Protein AF-A0A292QT11-F1 (afdb_monomer)

Foldseek 3Di:
DVVVVVVVVVVVVVLVVLLVVLLVQLQPCPPDPPDQQLAQDLVLWGWGFPVSLCVVLVADLVDGQWWWKKKKWFQFAWAAAQVGHIAGFIKIKMWIPSFRTDTNVVSVLSNRSNRHNYHFHNDRVRRVVVVQVVVQVSCCVRRVTGMHMDTDDPPFAAAEFLPVADELCVVDDPVPADQDAQAQDLVLKDKDAAPAWDKHWHKHQFQWAAALHPRHIWGWMKIKIKTARIDIDSSSVVNNSNNRHHHHDDPQSVQSNNQSSVCVNGDSPIWIKMWIWIADDSSMTIIIIIIGPNDDDPRVVQSPPNRHNYYHDDRD

Mean predicted aligned error: 5.56 Å

Sequence (316 aa):
MWFWKLRLVLERISLMIEKDRTEEIASTHLGKRVEMCDQYNPNLLVAVPRIDNRRHYNIDNNNLPFEGWDIWHAYEFSALTENGLPVTRLLKIKYNCTSEFIIESKSLKLYLNSYNMTRLGENISECLNICKEKIEKDLSDKLKTNVTVKFLDNDIKKIEIFQQFRNILNFVDENSLKINHFKESPELLEAEDNNQKSEHRIMFDSLRSNCRVTHQPDFGDVFIYYKSKKHIKEHSLVKYLCSFRSEYHFHEECCEMIYKRLYDLLDKDDELFVSALYTRRGGIDICPTRWSKNFTPKEVADLIDTSKYARCGIKQ

pLDDT: mean 91.79, std 11.74, range [41.09, 98.81]

Nearest PDB structures (foldseek):
  3rzp-assembly2_C  TM=9.150E-01  e=9.251E-24  Vibrio cholerae
  3rj4-assembly1_B  TM=8.899E-01  e=6.199E-24  Vibrio cholerae O1 biovar El Tor str. N16961
  3bp1-assembly1_D  TM=9.159E-01  e=4.094E-23  Vibrio cholerae O1 biovar El Tor str. N16961
  3bp1-assembly2_A  TM=8.931E-01  e=1.711E-22  Vibrio cholerae O1 biovar El Tor str. N16961
  3rj4-assembly1_A  TM=8.813E-01  e=6.851E-23  Vibrio cholerae O1 biovar El Tor str. N16961

Solvent-accessible surface area (backbone atoms only — not comparable to full-atom values): 17073 Å² total; per-residue (Å²): 116,67,69,59,54,53,50,55,51,52,53,51,52,51,53,50,55,44,50,54,50,52,50,53,58,65,37,74,70,59,97,54,86,72,74,86,48,63,44,70,42,78,81,49,56,41,62,43,63,45,60,68,62,31,53,82,71,76,47,44,88,93,62,55,87,47,46,43,37,41,36,33,42,35,64,72,40,34,28,16,18,63,90,59,55,78,47,73,38,37,35,40,38,36,34,53,61,82,29,58,27,46,71,39,67,67,26,48,45,54,29,47,51,8,26,49,61,26,62,34,39,89,41,72,68,49,22,51,50,56,50,45,56,50,52,27,48,55,51,15,70,58,25,67,39,75,41,50,67,31,75,51,62,91,83,48,50,73,41,81,45,64,84,81,41,41,56,51,69,81,77,44,66,70,90,77,63,81,82,86,53,42,46,77,41,75,87,47,56,45,68,47,86,47,98,57,72,47,81,46,47,34,23,42,81,73,37,34,30,16,32,61,75,80,63,49,79,41,48,27,32,35,40,40,37,39,35,31,35,52,46,68,42,60,69,23,48,53,44,32,51,49,3,28,50,66,30,67,45,54,69,57,54,51,37,51,50,54,43,48,56,52,52,70,72,47,60,90,88,38,44,41,34,33,36,31,47,33,43,67,56,93,51,32,29,50,36,24,35,41,28,21,84,93,53,79,67,73,61,51,59,49,60,71,33,72,79,39,51,52,43,54,78,89,75,98

Structure (mmCIF, N/CA/C/O backbone):
data_AF-A0A292QT11-F1
#
_entry.id   AF-A0A292QT11-F1
#
loop_
_atom_site.group_PDB
_atom_site.id
_atom_site.type_symbol
_atom_site.label_atom_id
_atom_site.label_alt_id
_atom_site.label_comp_id
_atom_site.label_asym_id
_atom_site.label_entity_id
_atom_site.label_seq_id
_atom_site.pdbx_PDB_ins_code
_atom_site.Cartn_x
_atom_site.Cartn_y
_atom_site.Cartn_z
_atom_site.occupancy
_atom_site.B_iso_or_equiv
_atom_site.auth_seq_id
_atom_site.auth_comp_id
_atom_site.auth_asym_id
_atom_site.auth_atom_id
_atom_site.pdbx_PDB_model_num
ATOM 1 N N . MET A 1 1 ? -29.388 -28.509 12.395 1.00 49.41 1 MET A N 1
ATOM 2 C CA . MET A 1 1 ? -28.036 -28.434 13.004 1.00 49.41 1 MET A CA 1
ATOM 3 C C . MET A 1 1 ? -26.938 -29.068 12.136 1.00 49.41 1 MET A C 1
ATOM 5 O O . MET A 1 1 ? -25.882 -28.466 12.007 1.00 49.41 1 MET A O 1
ATOM 9 N N . TRP A 1 2 ? -27.171 -30.220 11.488 1.00 48.50 2 TRP A N 1
ATOM 10 C CA . TRP A 1 2 ? -26.187 -30.883 10.603 1.00 48.50 2 TRP A CA 1
ATOM 11 C C . TRP A 1 2 ? -25.845 -30.112 9.312 1.00 48.50 2 TRP A C 1
ATOM 13 O O . TRP A 1 2 ? -24.671 -29.964 8.989 1.00 48.50 2 TRP A O 1
ATOM 23 N N . PHE A 1 3 ? -26.840 -29.540 8.625 1.00 43.84 3 PHE A N 1
ATOM 24 C CA . PHE A 1 3 ? -26.630 -28.751 7.397 1.00 43.84 3 PHE A CA 1
ATOM 25 C C . PHE A 1 3 ? -25.731 -27.517 7.592 1.00 43.84 3 PHE A C 1
ATOM 27 O O . PHE A 1 3 ? -24.927 -27.197 6.725 1.00 43.84 3 PHE A O 1
ATOM 34 N N . TRP A 1 4 ? -25.817 -26.858 8.752 1.00 41.09 4 TRP A N 1
ATOM 35 C CA . TRP A 1 4 ? -24.972 -25.705 9.088 1.00 41.09 4 TRP A CA 1
ATOM 36 C C . TRP A 1 4 ? -23.511 -26.102 9.321 1.00 41.09 4 TRP A C 1
ATOM 38 O O . TRP A 1 4 ? -22.609 -25.425 8.838 1.00 41.09 4 TRP A O 1
ATOM 48 N N . LYS A 1 5 ? -23.267 -27.232 9.999 1.00 42.19 5 LYS A N 1
ATOM 49 C CA . LYS A 1 5 ? -21.910 -27.776 10.160 1.00 42.19 5 LYS A CA 1
ATOM 50 C C . LYS A 1 5 ? -21.305 -28.202 8.822 1.00 42.19 5 LYS A C 1
ATOM 52 O O . LYS A 1 5 ? -20.141 -27.911 8.584 1.00 42.19 5 LYS A O 1
ATOM 57 N N . LEU A 1 6 ? -22.085 -28.839 7.946 1.00 49.06 6 LEU A N 1
ATOM 58 C CA . LEU A 1 6 ? -21.612 -29.249 6.620 1.00 49.06 6 LEU A CA 1
ATOM 59 C C . LEU A 1 6 ? -21.267 -28.038 5.740 1.00 49.06 6 LEU A C 1
ATOM 61 O O . LEU A 1 6 ? -20.226 -28.035 5.093 1.00 49.06 6 LEU A O 1
ATOM 65 N N . ARG A 1 7 ? -22.090 -26.981 5.777 1.00 52.94 7 ARG A N 1
ATOM 66 C CA . ARG A 1 7 ? -21.828 -25.723 5.066 1.00 52.94 7 ARG A CA 1
ATOM 67 C C . ARG A 1 7 ? -20.541 -25.044 5.541 1.00 52.94 7 ARG A C 1
ATOM 69 O O . ARG A 1 7 ? -19.712 -24.707 4.709 1.00 52.94 7 ARG A O 1
ATOM 76 N N . LEU A 1 8 ? -20.335 -24.929 6.854 1.00 51.69 8 LEU A N 1
ATOM 77 C CA . LEU A 1 8 ? -19.105 -24.359 7.423 1.00 51.69 8 LEU A CA 1
ATOM 78 C C . LEU A 1 8 ? -17.853 -25.176 7.065 1.00 51.69 8 LEU A C 1
ATOM 80 O O . LEU A 1 8 ? -16.779 -24.612 6.871 1.00 51.69 8 LEU A O 1
ATOM 84 N N . VAL A 1 9 ? -17.974 -26.504 6.979 1.00 59.50 9 VAL A N 1
ATOM 85 C CA . VAL A 1 9 ? -16.872 -27.381 6.551 1.00 59.50 9 VAL A CA 1
ATOM 86 C C . VAL A 1 9 ? -16.564 -27.190 5.065 1.00 59.50 9 VAL A C 1
ATOM 88 O O . VAL A 1 9 ? -15.397 -27.057 4.714 1.00 59.50 9 VAL A O 1
ATOM 91 N N . LEU A 1 10 ? -17.581 -27.117 4.201 1.00 58.34 10 LEU A N 1
ATOM 92 C CA . LEU A 1 10 ? -17.393 -26.869 2.767 1.00 58.34 10 LEU A CA 1
ATOM 93 C C . LEU A 1 10 ? -16.823 -25.471 2.492 1.00 58.34 10 LEU A C 1
ATOM 95 O O . LEU A 1 10 ? -15.921 -25.342 1.670 1.00 58.34 10 LEU A O 1
ATOM 99 N N . GLU A 1 11 ? -17.281 -24.447 3.217 1.00 61.19 11 GLU A N 1
ATOM 100 C CA . GLU A 1 11 ? -16.723 -23.090 3.148 1.00 61.19 11 GLU A CA 1
ATOM 101 C C . GLU A 1 11 ? -15.244 -23.082 3.570 1.00 61.19 11 GLU A C 1
ATOM 103 O O . GLU A 1 11 ? -14.409 -22.519 2.866 1.00 61.19 11 GLU A O 1
ATOM 108 N N . ARG A 1 12 ? -14.878 -23.787 4.651 1.00 61.38 12 ARG A N 1
ATOM 109 C CA . ARG A 1 12 ? -13.471 -23.933 5.067 1.00 61.38 12 ARG A CA 1
ATOM 110 C C . ARG A 1 12 ? -12.611 -24.666 4.039 1.00 61.38 12 ARG A C 1
ATOM 112 O O . ARG A 1 12 ? -11.493 -24.234 3.789 1.00 61.38 12 ARG A O 1
ATOM 119 N N . ILE A 1 13 ? -13.112 -25.749 3.446 1.00 60.62 13 ILE A N 1
ATOM 120 C CA . ILE A 1 13 ? -12.387 -26.497 2.407 1.00 60.62 13 ILE A CA 1
ATOM 121 C C . ILE A 1 13 ? -12.181 -25.619 1.166 1.00 60.62 13 ILE A C 1
ATOM 123 O O . ILE A 1 13 ? -11.078 -25.582 0.631 1.00 60.62 13 ILE A O 1
ATOM 127 N N . SER A 1 14 ? -13.204 -24.868 0.749 1.00 60.16 14 SER A N 1
ATOM 128 C CA . SER A 1 14 ? -13.103 -23.928 -0.373 1.00 60.16 14 SER A CA 1
ATOM 129 C C . SER A 1 14 ? -12.032 -22.863 -0.126 1.00 60.16 14 SER A C 1
ATOM 131 O O . SER A 1 14 ? -11.205 -22.620 -0.998 1.00 60.16 14 SER A O 1
ATOM 133 N N . LEU A 1 15 ? -12.003 -22.277 1.077 1.00 63.25 15 LEU A N 1
ATOM 134 C CA . LEU A 1 15 ? -11.000 -21.279 1.463 1.00 63.25 15 LEU A CA 1
ATOM 135 C C . LEU A 1 15 ? -9.574 -21.857 1.483 1.00 63.25 15 LEU A C 1
ATOM 137 O O . LEU A 1 15 ? -8.637 -21.187 1.060 1.00 63.25 15 LEU A O 1
ATOM 141 N N . MET A 1 16 ? -9.401 -23.109 1.927 1.00 61.19 16 MET A N 1
ATOM 142 C CA . MET A 1 16 ? -8.095 -23.784 1.895 1.00 61.19 16 MET A CA 1
ATOM 143 C C . MET A 1 16 ? -7.613 -24.040 0.460 1.00 61.19 16 MET A C 1
ATOM 145 O O . MET A 1 16 ? -6.464 -23.746 0.153 1.00 61.19 16 MET A O 1
ATOM 149 N N . ILE A 1 17 ? -8.490 -24.517 -0.431 1.00 59.06 17 ILE A N 1
ATOM 150 C CA . ILE A 1 17 ? -8.154 -24.752 -1.848 1.00 59.06 17 ILE A CA 1
ATOM 151 C C . ILE A 1 17 ? -7.776 -23.439 -2.550 1.00 59.06 17 ILE A C 1
ATOM 153 O O . ILE A 1 17 ? -6.830 -23.400 -3.336 1.00 59.06 17 ILE A O 1
ATOM 157 N N . GLU A 1 18 ? -8.504 -22.356 -2.275 1.00 66.25 18 GLU A N 1
ATOM 158 C CA . GLU A 1 18 ? -8.197 -21.033 -2.828 1.00 66.25 18 GLU A CA 1
ATOM 159 C C . GLU A 1 18 ? -6.846 -20.520 -2.320 1.00 66.25 18 GLU A C 1
ATOM 161 O O . GLU A 1 18 ? -6.033 -20.075 -3.127 1.00 66.25 18 GLU A O 1
ATOM 166 N N . LYS A 1 19 ? -6.559 -20.671 -1.019 1.00 62.09 19 LYS A N 1
ATOM 167 C CA . LYS A 1 19 ? -5.264 -20.307 -0.432 1.00 62.09 19 LYS A CA 1
ATOM 168 C C . LYS A 1 19 ? -4.094 -21.033 -1.108 1.00 62.09 19 LYS A C 1
ATOM 170 O O . LYS A 1 19 ? -3.116 -20.376 -1.467 1.00 62.09 19 LYS A O 1
ATOM 175 N N . ASP A 1 20 ? -4.214 -22.342 -1.321 1.00 71.81 20 ASP A N 1
ATOM 176 C CA . ASP A 1 20 ? -3.179 -23.139 -1.993 1.00 71.81 20 ASP A CA 1
ATOM 177 C C . ASP A 1 20 ? -2.961 -22.663 -3.442 1.00 71.81 20 ASP A C 1
ATOM 179 O O . ASP A 1 20 ? -1.824 -22.543 -3.901 1.00 71.81 20 ASP A O 1
ATOM 183 N N . ARG A 1 21 ? -4.036 -22.289 -4.152 1.00 77.44 21 ARG A N 1
ATOM 184 C CA . ARG A 1 21 ? -3.952 -21.737 -5.514 1.00 77.44 21 ARG A CA 1
ATOM 185 C C . ARG A 1 21 ? -3.293 -20.355 -5.551 1.00 77.44 21 ARG A C 1
ATOM 187 O O . ARG A 1 21 ? -2.490 -20.087 -6.445 1.00 77.44 21 ARG A O 1
ATOM 194 N N . THR A 1 22 ? -3.616 -19.468 -4.608 1.00 78.12 22 THR A N 1
ATOM 195 C CA . THR A 1 22 ? -2.963 -18.154 -4.478 1.00 78.12 22 THR A CA 1
ATOM 196 C C . THR A 1 22 ? -1.457 -18.325 -4.277 1.00 78.12 22 THR A C 1
ATOM 198 O O . THR A 1 22 ? -0.660 -17.641 -4.922 1.00 78.12 22 THR A O 1
ATOM 201 N N . GLU A 1 23 ? -1.060 -19.253 -3.402 1.00 79.12 23 GLU A N 1
ATOM 202 C CA . GLU A 1 23 ? 0.344 -19.563 -3.126 1.00 79.12 23 GLU A CA 1
ATOM 203 C C . GLU A 1 23 ? 1.049 -20.159 -4.349 1.00 79.12 23 GLU A C 1
ATOM 205 O O . GLU A 1 23 ? 2.168 -19.746 -4.659 1.00 79.12 23 GLU A O 1
ATOM 210 N N . GLU A 1 24 ? 0.390 -21.042 -5.102 1.00 81.25 24 GLU A N 1
ATOM 211 C CA . GLU A 1 24 ? 0.910 -21.593 -6.357 1.00 81.25 24 GLU A CA 1
ATOM 212 C C . GLU A 1 24 ? 1.172 -20.492 -7.400 1.00 81.25 24 GLU A C 1
ATOM 214 O O . GLU A 1 24 ? 2.277 -20.398 -7.945 1.00 81.25 24 GLU A O 1
ATOM 219 N N . ILE A 1 25 ? 0.193 -19.605 -7.628 1.00 80.19 25 ILE A N 1
ATOM 220 C CA . ILE A 1 25 ? 0.319 -18.474 -8.560 1.00 80.19 25 ILE A CA 1
ATOM 221 C C . ILE A 1 25 ? 1.469 -17.563 -8.126 1.00 80.19 25 ILE A C 1
ATOM 223 O O . ILE A 1 25 ? 2.358 -17.248 -8.921 1.00 80.19 25 ILE A O 1
ATOM 227 N N . ALA A 1 26 ? 1.493 -17.159 -6.857 1.00 73.75 26 ALA A N 1
ATOM 228 C CA . ALA A 1 26 ? 2.502 -16.243 -6.340 1.00 73.75 26 ALA A CA 1
ATOM 229 C C . ALA A 1 26 ? 3.918 -16.853 -6.333 1.00 73.75 26 ALA A C 1
ATOM 231 O O . ALA A 1 26 ? 4.917 -16.142 -6.443 1.00 73.75 26 ALA A O 1
ATOM 232 N N . SER A 1 27 ? 4.019 -18.181 -6.286 1.00 80.00 27 SER A N 1
ATOM 233 C CA . SER A 1 27 ? 5.286 -18.916 -6.320 1.00 80.00 27 SER A CA 1
ATOM 234 C C . SER A 1 27 ? 5.849 -19.130 -7.729 1.00 80.00 27 SER A C 1
ATOM 236 O O . SER A 1 27 ? 6.900 -19.759 -7.866 1.00 80.00 27 SER A O 1
ATOM 238 N N . THR A 1 28 ? 5.221 -18.579 -8.780 1.00 83.25 28 THR A N 1
ATOM 239 C CA . THR A 1 28 ? 5.604 -18.774 -10.197 1.00 83.25 28 THR A CA 1
ATOM 240 C C . THR A 1 28 ? 7.114 -18.668 -10.449 1.00 83.25 28 THR A C 1
ATOM 242 O O . THR A 1 28 ? 7.673 -19.484 -11.191 1.00 83.25 28 THR A O 1
ATOM 245 N N . HIS A 1 29 ? 7.783 -17.703 -9.806 1.00 79.00 29 HIS A N 1
ATOM 246 C CA . HIS A 1 29 ? 9.211 -17.403 -9.985 1.00 79.00 29 HIS A CA 1
ATOM 247 C C . HIS A 1 29 ? 10.099 -17.812 -8.795 1.00 79.00 29 HIS A C 1
ATOM 249 O O . HIS A 1 29 ? 11.281 -17.456 -8.750 1.00 79.00 29 HIS A O 1
ATOM 255 N N . LEU A 1 30 ? 9.577 -18.502 -7.779 1.00 72.56 30 LEU A N 1
ATOM 256 C CA . LEU A 1 30 ? 10.372 -18.971 -6.636 1.00 72.56 30 LEU A CA 1
ATOM 257 C C . LEU A 1 30 ? 11.280 -20.141 -7.013 1.00 72.56 30 LEU A C 1
ATOM 259 O O . LEU A 1 30 ? 10.895 -21.006 -7.790 1.00 72.56 30 LEU A O 1
ATOM 263 N N . GLY A 1 31 ? 12.495 -20.169 -6.455 1.00 60.97 31 GLY A N 1
ATOM 264 C CA . GLY A 1 31 ? 13.455 -21.271 -6.633 1.00 60.97 31 GLY A CA 1
ATOM 265 C C . GLY A 1 31 ? 13.989 -21.472 -8.059 1.00 60.97 31 GLY A C 1
ATOM 266 O O . GLY A 1 31 ? 14.976 -22.176 -8.246 1.00 60.97 31 GLY A O 1
ATOM 267 N N . LYS A 1 32 ? 13.389 -20.830 -9.065 1.00 61.47 32 LYS A N 1
ATOM 268 C CA . LYS A 1 32 ? 13.824 -20.873 -10.459 1.00 61.47 32 LYS A CA 1
ATOM 269 C C . LYS A 1 32 ? 14.949 -19.865 -10.679 1.00 61.47 32 LYS A C 1
ATOM 271 O O . LYS A 1 32 ? 14.817 -18.690 -10.326 1.00 61.47 32 LYS A O 1
ATOM 276 N N . ARG A 1 33 ? 16.040 -20.306 -11.315 1.00 53.00 33 ARG A N 1
ATOM 277 C CA . ARG A 1 33 ? 16.940 -19.393 -12.029 1.00 53.00 33 ARG A CA 1
ATOM 278 C C . ARG A 1 33 ? 16.142 -18.833 -13.201 1.00 53.00 33 ARG A C 1
ATOM 280 O O . ARG A 1 33 ? 16.027 -19.477 -14.234 1.00 53.00 33 ARG A O 1
ATOM 287 N N . VAL A 1 34 ? 15.531 -17.672 -13.004 1.00 59.81 34 VAL A N 1
ATOM 288 C CA . VAL A 1 34 ? 15.041 -16.875 -14.127 1.00 59.81 34 VAL A CA 1
ATOM 289 C C . VAL A 1 34 ? 16.298 -16.314 -14.779 1.00 59.81 34 VAL A C 1
ATOM 291 O O . VAL A 1 34 ? 17.019 -15.547 -14.138 1.00 59.81 34 VAL A O 1
ATOM 294 N N . GLU A 1 35 ? 16.630 -16.786 -15.982 1.00 57.47 35 GLU A N 1
ATOM 295 C CA . GLU A 1 35 ? 17.726 -16.206 -16.761 1.00 57.47 35 GLU A CA 1
ATOM 296 C C . GLU A 1 35 ? 17.491 -14.700 -16.892 1.00 57.47 35 GLU A C 1
ATOM 298 O O . GLU A 1 35 ? 16.348 -14.255 -17.041 1.00 57.47 35 GLU A O 1
ATOM 303 N N . MET A 1 36 ? 18.558 -13.907 -16.756 1.00 58.28 36 MET A N 1
ATOM 304 C CA . MET A 1 36 ? 18.444 -12.461 -16.913 1.00 58.28 36 MET A CA 1
ATOM 305 C C . MET A 1 36 ? 17.900 -12.180 -18.311 1.00 58.28 36 MET A C 1
ATOM 307 O O . MET A 1 36 ? 18.495 -12.562 -19.314 1.00 58.28 36 MET A O 1
ATOM 311 N N . CYS A 1 37 ? 16.710 -11.584 -18.359 1.00 64.88 37 CYS A N 1
ATOM 312 C CA . CYS A 1 37 ? 16.087 -11.206 -19.609 1.00 64.88 37 CYS A CA 1
ATOM 313 C C . CYS A 1 37 ? 16.690 -9.866 -20.020 1.00 64.88 37 CYS A C 1
ATOM 315 O O . CYS A 1 37 ? 16.384 -8.840 -19.417 1.00 64.88 37 CYS A O 1
ATOM 317 N N . ASP A 1 38 ? 17.546 -9.885 -21.038 1.00 76.19 38 ASP A N 1
ATOM 318 C CA . ASP A 1 38 ? 18.180 -8.675 -21.577 1.00 76.19 38 ASP A CA 1
ATOM 319 C C . ASP A 1 38 ? 17.230 -7.864 -22.481 1.00 76.19 38 ASP A C 1
ATOM 321 O O . ASP A 1 38 ? 17.650 -6.949 -23.190 1.00 76.19 38 ASP A O 1
ATOM 325 N N . GLN A 1 39 ? 15.942 -8.213 -22.486 1.00 88.12 39 GLN A N 1
ATOM 326 C CA . GLN A 1 39 ? 14.905 -7.588 -23.296 1.00 88.12 39 GLN A CA 1
ATOM 327 C C . GLN A 1 39 ? 13.622 -7.415 -22.491 1.00 88.12 39 GLN A C 1
ATOM 329 O O . GLN A 1 39 ? 13.261 -8.260 -21.675 1.00 88.12 39 GLN A O 1
ATOM 334 N N . TYR A 1 40 ? 12.898 -6.340 -22.779 1.00 96.00 40 TYR A N 1
ATOM 335 C CA . TYR A 1 40 ? 11.608 -6.029 -22.184 1.00 96.00 40 TYR A CA 1
ATOM 336 C C . TYR A 1 40 ? 10.631 -7.207 -22.309 1.00 96.00 40 TYR A C 1
ATOM 338 O O . TYR A 1 40 ? 10.380 -7.711 -23.406 1.00 96.00 40 TYR A O 1
ATOM 346 N N . ASN A 1 41 ? 10.056 -7.626 -21.177 1.00 95.81 41 ASN A N 1
ATOM 347 C CA . ASN A 1 41 ? 9.187 -8.797 -21.117 1.00 95.81 41 ASN A CA 1
ATOM 348 C C . ASN A 1 41 ? 7.996 -8.611 -20.149 1.00 95.81 41 ASN A C 1
ATOM 350 O O . ASN A 1 41 ? 8.125 -8.874 -18.948 1.00 95.81 41 ASN A O 1
ATOM 354 N N . PRO A 1 42 ? 6.800 -8.245 -20.652 1.00 96.38 42 PRO A N 1
ATOM 355 C CA . PRO A 1 42 ? 5.604 -8.052 -19.826 1.00 96.38 42 PRO A CA 1
ATOM 356 C C . PRO A 1 42 ? 5.001 -9.357 -19.287 1.00 96.38 42 PRO A C 1
ATOM 358 O O . PRO A 1 42 ? 4.209 -9.335 -18.342 1.00 96.38 42 PRO A O 1
ATOM 361 N N . ASN A 1 43 ? 5.388 -10.514 -19.834 1.00 95.06 43 ASN A N 1
ATOM 362 C CA . ASN A 1 43 ? 4.870 -11.811 -19.389 1.00 95.06 43 ASN A CA 1
ATOM 363 C C . ASN A 1 43 ? 5.404 -12.223 -18.012 1.00 95.06 43 ASN A C 1
ATOM 365 O O . ASN A 1 43 ? 4.858 -13.139 -17.401 1.00 95.06 43 ASN A O 1
ATOM 369 N N . LEU A 1 44 ? 6.434 -11.537 -17.505 1.00 94.94 44 LEU A N 1
ATOM 370 C CA . LEU A 1 44 ? 6.977 -11.769 -16.168 1.00 94.94 44 LEU A CA 1
ATOM 371 C C . LEU A 1 44 ? 5.998 -11.377 -15.055 1.00 94.94 44 LEU A C 1
ATOM 373 O O . LEU A 1 44 ? 6.090 -11.949 -13.971 1.00 94.94 44 LEU A O 1
ATOM 377 N N . LEU A 1 45 ? 5.064 -10.453 -15.318 1.00 96.94 45 LEU A N 1
ATOM 378 C CA . LEU A 1 45 ? 4.089 -9.969 -14.341 1.00 96.94 45 LEU A CA 1
ATOM 379 C C . LEU A 1 45 ? 3.101 -11.063 -13.923 1.00 96.94 45 LEU A C 1
ATOM 3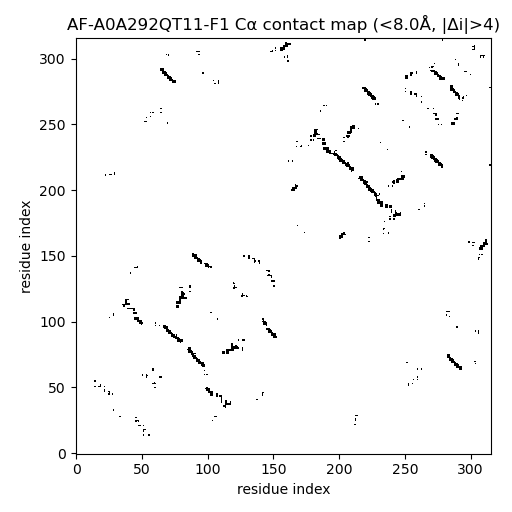81 O O . LEU A 1 45 ? 2.340 -11.592 -14.748 1.00 96.94 45 LEU A O 1
ATOM 385 N N . VAL A 1 46 ? 3.060 -11.314 -12.617 1.00 97.00 46 VAL A N 1
ATOM 386 C CA . VAL A 1 46 ? 2.141 -12.243 -11.960 1.00 97.00 46 VAL A CA 1
ATOM 387 C C . VAL A 1 46 ? 1.085 -11.435 -11.213 1.00 97.00 46 VAL A C 1
ATOM 389 O O . VAL A 1 46 ? 1.399 -10.668 -10.303 1.00 97.00 46 VAL A O 1
ATOM 392 N N . ALA A 1 47 ? -0.170 -11.614 -11.619 1.00 97.06 47 ALA A N 1
ATOM 393 C CA . ALA A 1 47 ? -1.330 -11.006 -10.984 1.00 97.06 47 ALA A CA 1
ATOM 394 C C . ALA A 1 47 ? -1.961 -12.003 -10.003 1.00 97.06 47 ALA A C 1
ATOM 396 O O . ALA A 1 47 ? -2.192 -13.159 -10.360 1.00 97.06 47 ALA A O 1
ATOM 397 N N . VAL A 1 48 ? -2.243 -11.553 -8.784 1.00 96.25 48 VAL A N 1
ATOM 398 C CA . VAL A 1 48 ? -2.837 -12.353 -7.709 1.00 96.25 48 VAL A CA 1
ATOM 399 C C . VAL A 1 48 ? -4.230 -11.801 -7.387 1.00 96.25 48 VAL A C 1
ATOM 401 O O . VAL A 1 48 ? -4.346 -10.595 -7.157 1.00 96.25 48 VAL A O 1
ATOM 404 N N . PRO A 1 49 ? -5.302 -12.616 -7.393 1.00 96.38 49 PRO A N 1
ATOM 405 C CA . PRO A 1 49 ? -6.654 -12.124 -7.141 1.00 96.38 49 PRO A CA 1
ATOM 406 C C . PRO A 1 49 ? -6.802 -11.580 -5.718 1.00 96.38 49 PRO A C 1
ATOM 408 O O . PRO A 1 49 ? -6.470 -12.255 -4.747 1.00 96.38 49 PRO A O 1
ATOM 411 N N . ARG A 1 50 ? -7.381 -10.384 -5.559 1.00 96.44 50 ARG A N 1
ATOM 412 C CA . ARG A 1 50 ? -7.660 -9.837 -4.214 1.00 96.44 50 ARG A CA 1
ATOM 413 C C . ARG A 1 50 ? -8.740 -10.606 -3.467 1.00 96.44 50 ARG A C 1
ATOM 415 O O . ARG A 1 50 ? -8.770 -10.612 -2.236 1.00 96.44 50 ARG A O 1
ATOM 422 N N . ILE A 1 51 ? -9.672 -11.181 -4.228 1.00 94.81 51 ILE A N 1
ATOM 423 C CA . ILE A 1 51 ? -10.858 -11.841 -3.684 1.00 94.81 51 ILE A CA 1
ATOM 424 C C . ILE A 1 51 ? -10.486 -13.007 -2.767 1.00 94.81 51 ILE A C 1
ATOM 426 O O . ILE A 1 51 ? -11.149 -13.192 -1.746 1.00 94.81 51 ILE A O 1
ATOM 430 N N . ASP A 1 52 ? -9.404 -13.718 -3.092 1.00 91.25 52 ASP A N 1
ATOM 431 C CA . ASP A 1 52 ? -8.938 -14.890 -2.355 1.00 91.25 52 ASP A CA 1
ATOM 432 C C . ASP A 1 52 ? -8.709 -14.526 -0.884 1.00 91.25 52 ASP A C 1
ATOM 434 O O . ASP A 1 52 ? -9.262 -15.159 0.011 1.00 91.25 52 ASP A O 1
ATOM 438 N N . ASN A 1 53 ? -8.005 -13.425 -0.602 1.00 91.75 53 ASN A N 1
ATOM 439 C CA . ASN A 1 53 ? -7.826 -12.952 0.770 1.00 91.75 53 ASN A CA 1
ATOM 440 C C . ASN A 1 53 ? -9.087 -12.287 1.336 1.00 91.75 53 ASN A C 1
ATOM 442 O O . ASN A 1 53 ? -9.487 -12.570 2.462 1.00 91.75 53 ASN A O 1
ATOM 446 N N . ARG A 1 54 ? -9.749 -11.423 0.562 1.00 96.56 54 ARG A N 1
ATOM 447 C CA . ARG A 1 54 ? -10.905 -10.633 1.024 1.00 96.56 54 ARG A CA 1
ATOM 448 C C . ARG A 1 54 ? -12.063 -11.478 1.554 1.00 96.56 54 ARG A C 1
ATOM 450 O O . ARG A 1 54 ? -12.678 -11.103 2.555 1.00 96.56 54 ARG A O 1
ATOM 457 N N . ARG A 1 55 ? -12.321 -12.644 0.957 1.00 93.88 55 ARG A N 1
ATOM 458 C CA . ARG A 1 55 ? -13.359 -13.581 1.422 1.00 93.88 55 ARG A CA 1
ATOM 459 C C . ARG A 1 55 ? -13.145 -14.053 2.857 1.00 93.88 55 ARG A C 1
ATOM 461 O O . ARG A 1 55 ? -14.117 -14.145 3.600 1.00 93.88 55 ARG A O 1
ATOM 468 N N . HIS A 1 56 ? -11.897 -14.270 3.274 1.00 90.69 56 HIS A N 1
ATOM 469 C CA . HIS A 1 56 ? -11.568 -14.702 4.639 1.00 90.69 56 HIS A CA 1
ATOM 470 C C . HIS A 1 56 ? -12.007 -13.685 5.704 1.00 90.69 56 HIS A C 1
ATOM 472 O O . HIS A 1 56 ? -12.281 -14.057 6.844 1.00 90.69 56 HIS A O 1
ATOM 478 N N . TYR A 1 57 ? -12.122 -12.411 5.320 1.00 91.75 57 TYR A N 1
ATOM 479 C CA . TYR A 1 57 ? -12.505 -11.308 6.201 1.00 91.75 57 TYR A CA 1
ATOM 480 C C . TYR A 1 57 ? -13.914 -10.782 5.908 1.00 91.75 57 TYR A C 1
ATOM 482 O O . TYR A 1 57 ? -14.281 -9.712 6.390 1.00 91.75 57 TYR A O 1
ATOM 490 N N . ASN A 1 58 ? -14.722 -11.525 5.139 1.00 94.38 58 ASN A N 1
ATOM 491 C CA . ASN A 1 58 ? -16.062 -11.117 4.705 1.00 94.38 58 ASN A CA 1
ATOM 492 C C . ASN A 1 58 ? -16.067 -9.745 4.003 1.00 94.38 58 ASN A C 1
ATOM 494 O O . ASN A 1 58 ? -16.946 -8.914 4.241 1.00 94.38 58 ASN A O 1
ATOM 498 N N . ILE A 1 59 ? -15.055 -9.484 3.173 1.00 95.88 59 ILE A N 1
ATOM 499 C CA . ILE A 1 59 ? -14.978 -8.292 2.327 1.00 95.88 59 ILE A CA 1
ATOM 500 C C . ILE A 1 59 ? -15.522 -8.659 0.942 1.00 95.88 59 ILE A C 1
ATOM 502 O O . ILE A 1 59 ? -14.994 -9.546 0.273 1.00 95.88 59 ILE A O 1
ATOM 506 N N . ASP A 1 60 ? -16.573 -7.963 0.510 1.00 92.62 60 ASP A N 1
ATOM 507 C CA . ASP A 1 60 ? -17.147 -8.105 -0.830 1.00 92.62 60 ASP A CA 1
ATOM 508 C C . ASP A 1 60 ? -16.462 -7.142 -1.810 1.00 92.62 60 ASP A C 1
ATOM 510 O O . ASP A 1 60 ? -16.487 -5.926 -1.614 1.00 92.62 60 ASP A O 1
ATOM 514 N N . ASN A 1 61 ? -15.888 -7.673 -2.894 1.00 90.31 61 ASN A N 1
ATOM 515 C CA . ASN A 1 61 ? -15.256 -6.874 -3.948 1.00 90.31 61 ASN A CA 1
ATOM 516 C C . ASN A 1 61 ? -16.217 -5.889 -4.622 1.00 90.31 61 ASN A C 1
ATOM 518 O O . ASN A 1 61 ? -15.779 -4.827 -5.058 1.00 90.31 61 ASN A O 1
ATOM 522 N N . ASN A 1 62 ? -17.508 -6.217 -4.697 1.00 91.38 62 ASN A N 1
ATOM 523 C CA . ASN A 1 62 ? -18.509 -5.352 -5.321 1.00 91.38 62 ASN A CA 1
ATOM 524 C C . ASN A 1 62 ? -19.022 -4.268 -4.366 1.00 91.38 62 ASN A C 1
ATOM 526 O O . ASN A 1 62 ? -19.644 -3.299 -4.799 1.00 91.38 62 ASN A O 1
ATOM 530 N N . ASN A 1 63 ? -18.764 -4.417 -3.066 1.00 93.62 63 ASN A N 1
ATOM 531 C CA . ASN A 1 63 ? -19.197 -3.482 -2.042 1.00 93.62 63 ASN A CA 1
ATOM 532 C C . ASN A 1 63 ? -18.152 -3.371 -0.926 1.00 93.62 63 ASN A C 1
ATOM 534 O O . ASN A 1 63 ? -18.382 -3.760 0.221 1.00 93.62 63 ASN A O 1
ATOM 538 N N . LEU A 1 64 ? -16.987 -2.824 -1.279 1.00 96.62 64 LEU A N 1
ATOM 539 C CA . LEU A 1 64 ? -15.895 -2.644 -0.327 1.00 96.62 64 LEU A CA 1
ATOM 540 C C . LEU A 1 64 ? -16.326 -1.743 0.849 1.00 96.62 64 LEU A C 1
ATOM 542 O O . LEU A 1 64 ? -16.975 -0.711 0.622 1.00 96.62 64 LEU A O 1
ATOM 546 N N . PRO A 1 65 ? -15.927 -2.068 2.095 1.00 96.25 65 PRO A N 1
ATOM 547 C CA . PRO A 1 65 ? -16.174 -1.221 3.265 1.00 96.25 65 PRO A CA 1
ATOM 548 C C . PRO A 1 65 ? -15.231 -0.004 3.325 1.00 96.25 65 PRO A C 1
ATOM 550 O O . PRO A 1 65 ? -15.286 0.775 4.275 1.00 96.25 65 PRO A O 1
ATOM 553 N N . PHE A 1 66 ? -14.361 0.153 2.325 1.00 97.44 66 PHE A N 1
ATOM 554 C CA . PHE A 1 66 ? -13.351 1.197 2.221 1.00 97.44 66 PHE A CA 1
ATOM 555 C C . PHE A 1 66 ? -13.184 1.686 0.780 1.00 97.44 66 PHE A C 1
ATOM 557 O O . PHE A 1 66 ? -13.514 0.984 -0.178 1.00 97.44 66 PHE A O 1
ATOM 564 N N . GLU A 1 67 ? -12.610 2.874 0.647 1.00 97.44 67 GLU A N 1
ATOM 565 C CA . GLU A 1 67 ? -11.858 3.324 -0.523 1.00 97.44 67 GLU A CA 1
ATOM 566 C C . GLU A 1 67 ? -10.357 3.198 -0.235 1.00 97.44 67 GLU A C 1
ATOM 568 O O . GLU A 1 67 ? -9.950 3.011 0.914 1.00 97.44 67 GLU A O 1
ATOM 573 N N . GLY A 1 68 ? -9.507 3.264 -1.258 1.00 97.88 68 GLY A N 1
ATOM 574 C CA . GLY A 1 68 ? -8.086 3.025 -1.043 1.00 97.88 68 GLY A CA 1
ATOM 575 C C . GLY A 1 68 ? -7.216 3.066 -2.286 1.00 97.88 68 GLY A C 1
ATOM 576 O O . GLY A 1 68 ? -7.687 3.008 -3.423 1.00 97.88 68 GLY A O 1
ATOM 577 N N . TRP A 1 69 ? -5.912 3.105 -2.036 1.00 98.31 69 TRP A N 1
ATOM 578 C CA . TRP A 1 69 ? -4.865 2.998 -3.048 1.00 98.31 69 TRP A CA 1
ATOM 579 C C . TRP A 1 69 ? -3.762 2.074 -2.557 1.00 98.31 69 TRP A C 1
ATOM 581 O O . TRP A 1 69 ? -3.480 2.008 -1.359 1.00 98.31 69 TRP A O 1
ATOM 591 N N . ASP A 1 70 ? -3.105 1.413 -3.500 1.00 98.44 70 ASP A N 1
ATOM 592 C CA . ASP A 1 70 ? -1.812 0.784 -3.275 1.00 98.44 70 ASP A CA 1
ATOM 593 C C . ASP A 1 70 ? -0.755 1.616 -3.994 1.00 98.44 70 ASP A C 1
ATOM 595 O O . ASP A 1 70 ? -0.833 1.844 -5.205 1.00 98.44 70 ASP A O 1
ATOM 599 N N . ILE A 1 71 ? 0.202 2.126 -3.221 1.00 98.00 71 ILE A N 1
ATOM 600 C CA . ILE A 1 71 ? 1.290 2.971 -3.707 1.00 98.00 71 ILE A CA 1
ATOM 601 C C . ILE A 1 71 ? 2.580 2.177 -3.592 1.00 98.00 71 ILE A C 1
ATOM 603 O O . ILE A 1 71 ? 2.851 1.591 -2.552 1.00 98.00 71 ILE A O 1
ATOM 607 N N . TRP A 1 72 ? 3.372 2.157 -4.652 1.00 97.94 72 TRP A N 1
ATOM 608 C CA . TRP A 1 72 ? 4.632 1.430 -4.696 1.00 97.94 72 TRP A CA 1
ATOM 609 C C . TRP A 1 72 ? 5.762 2.368 -5.100 1.00 97.94 72 TRP A C 1
ATOM 611 O O . TRP A 1 72 ? 5.574 3.233 -5.964 1.00 97.94 72 TRP A O 1
ATOM 621 N N . HIS A 1 73 ? 6.945 2.156 -4.531 1.00 97.31 73 HIS A N 1
ATOM 622 C CA . HIS A 1 73 ? 8.173 2.806 -4.980 1.00 97.31 73 HIS A CA 1
ATOM 623 C C . HIS A 1 73 ? 9.184 1.744 -5.396 1.00 97.31 73 HIS A C 1
ATOM 625 O O . HIS A 1 73 ? 9.610 0.934 -4.577 1.00 97.31 73 HIS A O 1
ATOM 631 N N . ALA A 1 74 ? 9.587 1.760 -6.665 1.00 97.44 74 ALA A N 1
ATOM 632 C CA . ALA A 1 74 ? 10.689 0.960 -7.177 1.00 97.44 74 ALA A CA 1
ATOM 633 C C . ALA A 1 74 ? 11.928 1.848 -7.322 1.00 97.44 74 ALA A C 1
ATOM 635 O O . ALA A 1 74 ? 11.972 2.770 -8.136 1.00 97.44 74 ALA A O 1
ATOM 636 N N . TYR A 1 75 ? 12.935 1.580 -6.499 1.00 95.88 75 TYR A N 1
ATOM 637 C CA . TYR A 1 75 ? 14.131 2.408 -6.347 1.00 95.88 75 TYR A CA 1
ATOM 638 C C . TYR A 1 75 ? 15.233 2.094 -7.366 1.00 95.88 75 TYR A C 1
ATOM 640 O O . TYR A 1 75 ? 16.201 2.841 -7.463 1.00 95.88 75 TYR A O 1
ATOM 648 N N . GLU A 1 76 ? 15.093 0.992 -8.103 1.00 95.56 76 GLU A N 1
ATOM 649 C CA . GLU A 1 76 ? 16.142 0.400 -8.942 1.00 95.56 76 GLU A CA 1
ATOM 650 C C . GLU A 1 76 ? 15.727 0.318 -10.425 1.00 95.56 76 GLU A C 1
ATOM 652 O O . GLU A 1 76 ? 16.181 -0.571 -11.138 1.00 95.56 76 GLU A O 1
ATOM 657 N N . PHE A 1 77 ? 14.844 1.201 -10.916 1.00 97.31 77 PHE A N 1
ATOM 658 C CA . PHE A 1 77 ? 14.487 1.178 -12.339 1.00 97.31 77 PHE A CA 1
ATOM 659 C C . PHE A 1 77 ? 15.665 1.642 -13.205 1.00 97.31 77 PHE A C 1
ATOM 661 O O . PHE A 1 77 ? 16.237 2.708 -12.953 1.00 97.31 77 PHE A O 1
ATOM 668 N N . SER A 1 78 ? 15.972 0.871 -14.253 1.00 96.81 78 SER A N 1
ATOM 669 C CA . SER A 1 78 ? 17.009 1.175 -15.237 1.00 96.81 78 SER A CA 1
ATOM 670 C C . SER A 1 78 ? 16.577 0.769 -16.648 1.00 96.81 78 SER A C 1
ATOM 672 O O . SER A 1 78 ? 15.962 -0.276 -16.838 1.00 96.81 78 SER A O 1
ATOM 674 N N . ALA A 1 79 ? 16.947 1.580 -17.638 1.00 97.56 79 ALA A N 1
ATOM 675 C CA . ALA A 1 79 ? 16.840 1.281 -19.065 1.00 97.56 79 ALA A CA 1
ATOM 676 C C . ALA A 1 79 ? 18.033 1.871 -19.832 1.00 97.56 79 ALA A C 1
ATOM 678 O O . ALA A 1 79 ? 18.865 2.571 -19.248 1.00 97.56 79 ALA A O 1
ATOM 679 N N . LEU A 1 80 ? 18.116 1.619 -21.138 1.00 98.19 80 LEU A N 1
ATOM 680 C CA . LEU A 1 80 ? 19.084 2.256 -22.028 1.00 98.19 80 LEU A CA 1
ATOM 681 C C . LEU A 1 80 ? 18.355 3.150 -23.038 1.00 98.19 80 LEU A C 1
ATOM 683 O O . LEU A 1 80 ? 17.287 2.801 -23.535 1.00 98.19 80 LEU A O 1
ATOM 687 N N . THR A 1 81 ? 18.951 4.282 -23.396 1.00 98.31 81 THR A N 1
ATOM 688 C CA . THR A 1 81 ? 18.594 4.977 -24.649 1.00 98.31 81 THR A CA 1
ATOM 689 C C . THR A 1 81 ? 19.104 4.183 -25.858 1.00 98.31 81 THR A C 1
ATOM 691 O O . THR A 1 81 ? 19.922 3.267 -25.712 1.00 98.31 81 THR A O 1
ATOM 694 N N . GLU A 1 82 ? 18.673 4.532 -27.071 1.00 97.38 82 GLU A N 1
ATOM 695 C CA . GLU A 1 82 ? 19.106 3.854 -28.302 1.00 97.38 82 GLU A CA 1
ATOM 696 C C . GLU A 1 82 ? 20.630 3.837 -28.480 1.00 97.38 82 GLU A C 1
ATOM 698 O O . GLU A 1 82 ? 21.210 2.796 -28.811 1.00 97.38 82 GLU A O 1
ATOM 703 N N . ASN A 1 83 ? 21.307 4.939 -28.142 1.00 96.94 83 ASN A N 1
ATOM 704 C CA . ASN A 1 83 ? 22.767 5.026 -28.206 1.00 96.94 83 ASN A CA 1
ATOM 705 C C . ASN A 1 83 ? 23.486 4.268 -27.068 1.00 96.94 83 ASN A C 1
ATOM 707 O O . ASN A 1 83 ? 24.701 4.085 -27.119 1.00 96.94 83 ASN A O 1
ATOM 711 N N . GLY A 1 84 ? 22.754 3.748 -26.079 1.00 96.44 84 GLY A N 1
ATOM 712 C CA . GLY A 1 84 ? 23.287 2.935 -24.985 1.00 96.44 84 GLY A CA 1
ATOM 713 C C . GLY A 1 84 ? 23.599 3.699 -23.708 1.00 96.44 84 GLY A C 1
ATOM 714 O O . GLY A 1 84 ? 24.165 3.103 -22.795 1.00 96.44 84 GLY A O 1
ATOM 715 N N . LEU A 1 85 ? 23.233 4.981 -23.611 1.00 97.81 85 LEU A N 1
ATOM 716 C CA . LEU A 1 85 ? 23.323 5.724 -22.357 1.00 97.81 85 LEU A CA 1
ATOM 717 C C . LEU A 1 85 ? 22.339 5.136 -21.324 1.00 97.81 85 LEU A C 1
ATOM 719 O O . LEU A 1 85 ? 21.140 5.086 -21.624 1.00 97.81 85 LEU A O 1
ATOM 723 N N . PRO A 1 86 ? 22.802 4.739 -20.121 1.00 97.19 86 PRO A N 1
ATOM 724 C CA . PRO A 1 86 ? 21.926 4.266 -19.053 1.00 97.19 86 PRO A CA 1
ATOM 725 C C . PRO A 1 86 ? 21.034 5.364 -18.474 1.00 97.19 86 PRO A C 1
ATOM 727 O O . PRO A 1 86 ? 21.472 6.490 -18.229 1.00 97.19 86 PRO A O 1
ATOM 730 N N . VAL A 1 87 ? 19.783 5.006 -18.194 1.00 96.81 87 VAL A N 1
ATOM 731 C CA . VAL A 1 87 ? 18.771 5.875 -17.594 1.00 96.81 87 VAL A CA 1
ATOM 732 C C . VAL A 1 87 ? 18.212 5.206 -16.347 1.00 96.81 87 VAL A C 1
ATOM 734 O O . VAL A 1 87 ? 17.471 4.235 -16.445 1.00 96.81 87 VAL A O 1
ATOM 737 N N . THR A 1 88 ? 18.528 5.753 -15.171 1.00 96.12 88 THR A N 1
ATOM 738 C CA . THR A 1 88 ? 18.067 5.226 -13.876 1.00 96.12 88 THR A CA 1
ATOM 739 C C . THR A 1 88 ? 17.146 6.206 -13.164 1.00 96.12 88 THR A C 1
ATOM 741 O O . THR A 1 88 ? 17.464 7.397 -13.087 1.00 96.12 88 THR A O 1
ATOM 744 N N . ARG A 1 89 ? 16.025 5.745 -12.605 1.00 96.31 89 ARG A N 1
ATOM 745 C CA . ARG A 1 89 ? 15.073 6.601 -11.871 1.00 96.31 89 ARG A CA 1
ATOM 746 C C . ARG A 1 89 ? 14.403 5.845 -10.725 1.00 96.31 89 ARG A C 1
ATOM 748 O O . ARG A 1 89 ? 14.289 4.626 -10.766 1.00 96.31 89 ARG A O 1
ATOM 755 N N . LEU A 1 90 ? 13.904 6.581 -9.731 1.00 96.12 90 LEU A N 1
ATOM 756 C CA . LEU A 1 90 ? 12.914 6.047 -8.796 1.00 96.12 90 LEU A CA 1
ATOM 757 C C . LEU A 1 90 ? 11.551 6.093 -9.491 1.00 96.12 90 LEU A C 1
ATOM 759 O O . LEU A 1 90 ? 11.136 7.144 -9.974 1.00 96.12 90 LEU A O 1
ATOM 763 N N . LEU A 1 91 ? 10.858 4.964 -9.553 1.00 97.62 91 LEU A N 1
ATOM 764 C CA . LEU A 1 91 ? 9.525 4.852 -10.130 1.00 97.62 91 LEU A CA 1
ATOM 765 C C . LEU A 1 91 ? 8.474 4.790 -9.018 1.00 97.62 91 LEU A C 1
ATOM 767 O O . LEU A 1 91 ? 8.483 3.868 -8.206 1.00 97.62 91 LEU A O 1
ATOM 771 N N . LYS A 1 92 ? 7.551 5.752 -9.001 1.00 98.00 92 LYS A N 1
ATOM 772 C CA . LYS A 1 92 ? 6.348 5.718 -8.164 1.00 98.00 92 LYS A CA 1
ATOM 773 C C . LYS A 1 92 ? 5.184 5.168 -8.979 1.00 98.00 92 LYS A C 1
ATOM 775 O O . LYS A 1 92 ? 4.925 5.663 -10.074 1.00 98.00 92 LYS A O 1
ATOM 780 N N . ILE A 1 93 ? 4.483 4.177 -8.444 1.00 98.44 93 ILE A N 1
ATOM 781 C CA . ILE A 1 93 ? 3.328 3.515 -9.066 1.00 98.44 93 ILE A CA 1
ATOM 782 C C . ILE A 1 93 ? 2.149 3.665 -8.111 1.00 98.44 93 ILE A C 1
ATOM 784 O O . ILE A 1 93 ? 2.314 3.520 -6.900 1.00 98.44 93 ILE A O 1
ATOM 788 N N . LYS A 1 94 ? 0.955 3.939 -8.634 1.00 98.00 94 LYS A N 1
ATOM 789 C CA . LYS A 1 94 ? -0.276 3.865 -7.846 1.00 98.00 94 LYS A CA 1
ATOM 790 C C . LYS A 1 94 ? -1.417 3.249 -8.634 1.00 98.00 94 LYS A C 1
ATOM 792 O O . LYS A 1 94 ? -1.541 3.475 -9.839 1.00 98.00 94 LYS A O 1
ATOM 797 N N . TYR A 1 95 ? -2.275 2.530 -7.927 1.00 98.56 95 TYR A N 1
ATOM 798 C CA . TYR A 1 95 ? -3.513 1.981 -8.467 1.00 98.56 95 TYR A CA 1
ATOM 799 C C . TYR A 1 95 ? -4.560 1.813 -7.366 1.00 98.56 95 TYR A C 1
ATOM 801 O O . TYR A 1 95 ? -4.232 1.741 -6.179 1.00 98.56 95 TYR A O 1
ATOM 809 N N . ASN A 1 96 ? -5.833 1.848 -7.753 1.00 97.75 96 ASN A N 1
ATOM 810 C CA . ASN A 1 96 ? -6.934 1.856 -6.797 1.00 97.75 96 ASN A CA 1
ATOM 811 C C . ASN A 1 96 ? -7.124 0.463 -6.174 1.00 97.75 96 ASN A C 1
ATOM 813 O O . ASN A 1 96 ? -6.977 -0.553 -6.858 1.00 97.75 96 ASN A O 1
ATOM 817 N N . CYS A 1 97 ? -7.505 0.404 -4.895 1.00 97.44 97 CYS A N 1
ATOM 818 C CA . CYS A 1 97 ? -7.778 -0.865 -4.222 1.00 97.44 97 CYS A CA 1
ATOM 819 C C . CYS A 1 97 ? -9.008 -1.605 -4.787 1.00 97.44 97 CYS A C 1
ATOM 821 O O . CYS A 1 97 ? -9.227 -2.764 -4.443 1.00 97.44 97 CYS A O 1
ATOM 823 N N . THR A 1 98 ? -9.819 -0.976 -5.642 1.00 97.19 98 THR A N 1
ATOM 824 C CA . THR A 1 98 ? -10.912 -1.631 -6.383 1.00 97.19 98 THR A CA 1
ATOM 825 C C . THR A 1 98 ? -10.430 -2.559 -7.497 1.00 97.19 98 THR A C 1
ATOM 827 O O . THR A 1 98 ? -11.250 -3.275 -8.064 1.00 97.19 98 THR A O 1
ATOM 830 N N . SER A 1 99 ? -9.128 -2.578 -7.813 1.00 97.56 99 SER A N 1
ATOM 831 C CA . SER A 1 99 ? -8.572 -3.502 -8.804 1.00 97.56 99 SER A CA 1
ATOM 832 C C . SER A 1 99 ? -8.893 -4.959 -8.470 1.00 97.56 99 SER A C 1
ATOM 834 O O . SER A 1 99 ? -8.929 -5.352 -7.302 1.00 97.56 99 SER A O 1
ATOM 836 N N . GLU A 1 100 ? -9.091 -5.777 -9.499 1.00 96.56 100 GLU A N 1
ATOM 837 C CA . GLU A 1 100 ? -9.423 -7.196 -9.325 1.00 96.56 100 GLU A CA 1
ATOM 838 C C . GLU A 1 100 ? -8.230 -7.991 -8.765 1.00 96.56 100 GLU A C 1
ATOM 840 O O . GLU A 1 100 ? -8.394 -8.905 -7.949 1.00 96.56 100 GLU A O 1
ATOM 845 N N . PHE A 1 101 ? -7.018 -7.577 -9.140 1.00 98.06 101 PHE A N 1
ATOM 846 C CA . PHE A 1 101 ? -5.764 -8.221 -8.762 1.00 98.06 101 PHE A CA 1
ATOM 847 C C . PHE A 1 101 ? -4.830 -7.261 -8.009 1.00 98.06 101 PHE A C 1
ATOM 849 O O . PHE A 1 101 ? -5.000 -6.042 -8.069 1.00 98.06 101 PHE A O 1
ATOM 856 N N . ILE A 1 102 ? -3.829 -7.820 -7.333 1.00 97.56 102 ILE A N 1
ATOM 857 C CA . ILE A 1 102 ? -2.555 -7.174 -6.970 1.00 97.56 102 ILE A CA 1
ATOM 858 C C . ILE A 1 102 ? -1.430 -7.773 -7.819 1.00 97.56 102 ILE A C 1
ATOM 860 O O . ILE A 1 102 ? -1.602 -8.838 -8.413 1.00 97.56 102 ILE A O 1
ATOM 864 N N . ILE A 1 103 ? -0.274 -7.112 -7.878 1.00 97.50 103 ILE A N 1
ATOM 865 C CA . ILE A 1 103 ? 0.928 -7.683 -8.500 1.00 97.50 103 ILE A CA 1
ATOM 866 C C . ILE A 1 103 ? 1.819 -8.310 -7.428 1.00 97.50 103 ILE A C 1
ATOM 868 O O . ILE A 1 103 ? 2.088 -7.695 -6.401 1.00 97.50 103 ILE A O 1
ATOM 872 N N . GLU A 1 104 ? 2.325 -9.516 -7.683 1.00 95.31 104 GLU A N 1
ATOM 873 C CA . GLU A 1 104 ? 3.335 -10.140 -6.824 1.00 95.31 104 GLU A CA 1
ATOM 874 C C . GLU A 1 104 ? 4.677 -9.395 -6.969 1.00 95.31 104 GLU A C 1
ATOM 876 O O . GLU A 1 104 ? 5.170 -9.182 -8.082 1.00 95.31 104 GLU A O 1
ATOM 881 N N . SER A 1 105 ? 5.272 -8.960 -5.855 1.00 93.25 105 SER A N 1
ATOM 882 C CA . SER A 1 105 ? 6.365 -7.978 -5.860 1.00 93.25 105 SER A CA 1
ATOM 883 C C . SER A 1 105 ? 7.662 -8.479 -6.502 1.00 93.25 105 SER A C 1
ATOM 885 O O . SER A 1 105 ? 8.359 -7.697 -7.158 1.00 93.25 105 SER A O 1
ATOM 887 N N . LYS A 1 106 ? 7.984 -9.776 -6.401 1.00 92.00 106 LYS A N 1
ATOM 888 C CA . LYS A 1 106 ? 9.132 -10.361 -7.108 1.00 92.00 106 LYS A CA 1
ATOM 889 C C . LYS A 1 106 ? 8.906 -10.352 -8.620 1.00 92.00 106 LYS A C 1
ATOM 891 O O . LYS A 1 106 ? 9.835 -10.047 -9.366 1.00 92.00 106 LYS A O 1
ATOM 896 N N . SER A 1 107 ? 7.692 -10.638 -9.079 1.00 95.12 107 SER A N 1
ATOM 897 C CA . SER A 1 107 ? 7.316 -10.577 -10.491 1.00 95.12 107 SER A CA 1
ATOM 898 C C . SER A 1 107 ? 7.436 -9.157 -11.050 1.00 95.12 107 SER A C 1
ATOM 900 O O . SER A 1 107 ? 7.991 -8.979 -12.135 1.00 95.12 107 SER A O 1
ATOM 902 N N . LEU A 1 108 ? 7.036 -8.138 -10.273 1.00 96.94 108 LEU A N 1
ATOM 903 C CA . LEU A 1 108 ? 7.239 -6.734 -10.632 1.00 96.94 108 LEU A CA 1
ATOM 904 C C . LEU A 1 108 ? 8.730 -6.410 -10.745 1.00 96.94 108 LEU A C 1
ATOM 906 O O . LEU A 1 108 ? 9.143 -5.78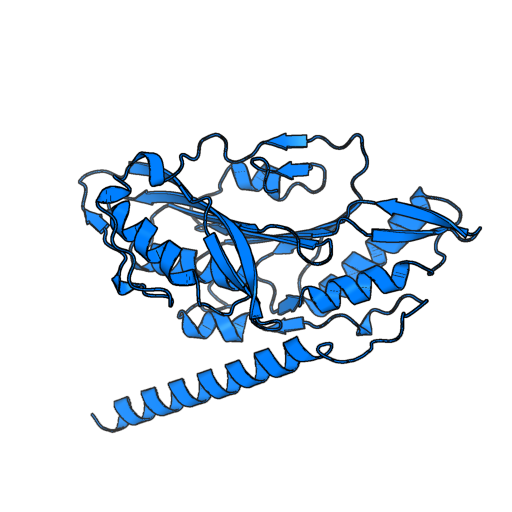8 -11.718 1.00 96.94 108 LEU A O 1
ATOM 910 N N . LYS A 1 109 ? 9.554 -6.869 -9.795 1.00 95.12 109 LYS A N 1
ATOM 911 C CA . LYS A 1 109 ? 11.009 -6.684 -9.863 1.00 95.12 109 LYS A CA 1
ATOM 912 C C . LYS A 1 109 ? 11.599 -7.287 -11.138 1.00 95.12 109 LYS A C 1
ATOM 914 O O . LYS A 1 109 ? 12.385 -6.632 -11.812 1.00 95.12 109 LYS A O 1
ATOM 919 N N . LEU A 1 110 ? 11.240 -8.527 -11.470 1.00 94.31 110 LEU A N 1
ATOM 920 C CA . LEU A 1 110 ? 11.734 -9.197 -12.676 1.00 94.31 110 LEU A CA 1
ATOM 921 C C . LEU A 1 110 ? 11.284 -8.469 -13.948 1.00 94.31 110 LEU A C 1
ATOM 923 O O . LEU A 1 110 ? 12.090 -8.272 -14.854 1.00 94.31 110 LEU A O 1
ATOM 927 N N . TYR A 1 111 ? 10.027 -8.023 -13.985 1.00 96.94 111 TYR A N 1
ATOM 928 C CA . TYR A 1 111 ? 9.493 -7.197 -15.063 1.00 96.94 111 TYR A CA 1
ATOM 929 C C . TYR A 1 111 ? 10.280 -5.891 -15.231 1.00 96.94 111 TYR A C 1
ATOM 931 O O . TYR A 1 111 ? 10.740 -5.602 -16.332 1.00 96.94 111 TYR A O 1
ATOM 939 N N . LEU A 1 112 ? 10.508 -5.133 -14.155 1.00 97.31 112 LEU A N 1
ATOM 940 C CA . LEU A 1 112 ? 11.279 -3.888 -14.223 1.00 97.31 112 LEU A CA 1
ATOM 941 C C . LEU A 1 112 ? 12.739 -4.149 -14.617 1.00 97.31 112 LEU A C 1
ATOM 943 O O . LEU A 1 112 ? 13.281 -3.424 -15.440 1.00 97.31 112 LEU A O 1
ATOM 947 N N . ASN A 1 113 ? 13.349 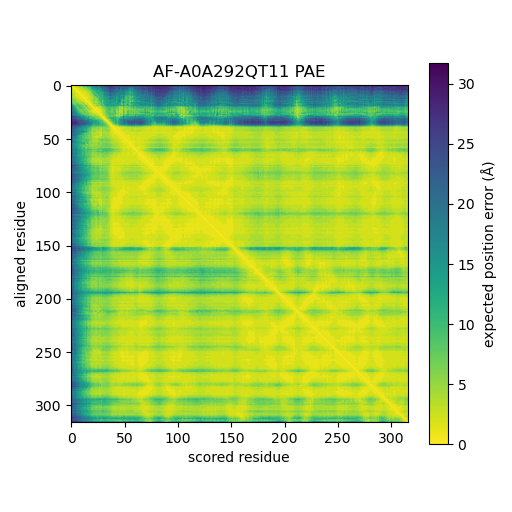-5.232 -14.129 1.00 95.62 113 ASN A N 1
ATOM 948 C CA . ASN A 1 113 ? 14.705 -5.621 -14.518 1.00 95.62 113 ASN A CA 1
ATOM 949 C C . ASN A 1 113 ? 14.831 -5.983 -16.005 1.00 95.62 113 ASN A C 1
ATOM 951 O O . ASN A 1 113 ? 15.918 -5.848 -16.560 1.00 95.62 113 ASN A O 1
ATOM 955 N N . SER A 1 114 ? 13.748 -6.411 -16.663 1.00 96.38 114 SER A N 1
ATOM 956 C CA . SER A 1 114 ? 13.754 -6.678 -18.109 1.00 96.38 114 SER A CA 1
ATOM 957 C C . SER A 1 114 ? 14.025 -5.414 -18.943 1.00 96.38 114 SER A C 1
ATOM 959 O O . SER A 1 114 ? 14.470 -5.492 -20.087 1.00 96.38 114 SER A O 1
ATOM 961 N N . TYR A 1 115 ? 13.842 -4.223 -18.359 1.00 97.38 115 TYR A N 1
ATOM 962 C CA . TYR A 1 115 ? 14.214 -2.960 -18.992 1.00 97.38 115 TYR A CA 1
ATOM 963 C C . TYR A 1 115 ? 15.719 -2.681 -18.954 1.00 97.38 115 TYR A C 1
ATOM 965 O O . TYR A 1 115 ? 16.184 -1.938 -19.811 1.00 97.38 115 TYR A O 1
ATOM 973 N N . ASN A 1 116 ? 16.491 -3.297 -18.049 1.00 96.62 116 ASN A N 1
ATOM 974 C CA . ASN A 1 116 ? 17.875 -2.899 -17.749 1.00 96.62 116 ASN A CA 1
ATOM 975 C C . ASN A 1 116 ? 18.786 -2.818 -18.984 1.00 96.62 116 ASN A C 1
ATOM 977 O O . ASN A 1 116 ? 19.615 -1.914 -19.062 1.00 96.62 116 ASN A O 1
ATOM 981 N N . MET A 1 117 ? 18.616 -3.738 -19.940 1.00 95.88 117 MET A N 1
ATOM 982 C CA . MET A 1 117 ? 19.361 -3.776 -21.208 1.00 95.88 117 MET A CA 1
ATOM 983 C C . MET A 1 117 ? 18.506 -3.396 -22.428 1.00 95.88 117 MET A C 1
ATOM 985 O O . MET A 1 117 ? 19.000 -3.373 -23.557 1.00 95.88 117 MET A O 1
ATOM 989 N N . THR A 1 118 ? 17.234 -3.055 -22.214 1.00 96.56 118 THR A N 1
ATOM 990 C CA . THR A 1 118 ? 16.323 -2.642 -23.281 1.00 96.56 118 THR A CA 1
ATOM 991 C C . THR A 1 118 ? 16.633 -1.210 -23.703 1.00 96.56 118 THR A C 1
ATOM 993 O O . THR A 1 118 ? 16.653 -0.295 -22.879 1.00 96.56 118 THR A O 1
ATOM 996 N N . ARG A 1 119 ? 16.850 -1.022 -25.008 1.00 97.31 119 ARG A N 1
ATOM 997 C CA . ARG A 1 119 ? 17.123 0.273 -25.640 1.00 97.31 119 ARG A CA 1
ATOM 998 C C . ARG A 1 119 ? 15.830 0.917 -26.130 1.00 97.31 119 ARG A C 1
ATOM 1000 O O . ARG A 1 119 ? 15.115 0.305 -26.919 1.00 97.31 119 ARG A O 1
ATOM 1007 N N . LEU A 1 120 ? 15.527 2.120 -25.646 1.00 96.56 120 LEU A N 1
ATOM 1008 C CA . LEU A 1 120 ? 14.290 2.853 -25.928 1.00 96.56 120 LEU A CA 1
ATOM 1009 C C . LEU A 1 120 ? 14.570 4.356 -26.010 1.00 96.56 120 LEU A C 1
ATOM 1011 O O . LEU A 1 120 ? 15.148 4.909 -25.076 1.00 96.56 120 LEU A O 1
ATOM 1015 N N . GLY A 1 121 ? 14.084 5.014 -27.063 1.00 97.25 121 GLY A N 1
ATOM 1016 C CA . GLY A 1 121 ? 14.124 6.470 -27.223 1.00 97.25 121 GLY A CA 1
ATOM 1017 C C . GLY A 1 121 ? 15.513 7.035 -27.533 1.00 97.25 121 GLY A C 1
ATOM 1018 O O . GLY A 1 121 ? 16.545 6.527 -27.081 1.00 97.25 121 GLY A O 1
ATOM 1019 N N . GLU A 1 122 ? 15.543 8.135 -28.279 1.00 97.69 122 GLU A N 1
ATOM 1020 C CA . GLU A 1 122 ? 16.783 8.770 -28.734 1.00 97.69 122 GLU A CA 1
ATOM 1021 C C . GLU A 1 122 ? 17.500 9.516 -27.594 1.00 97.69 122 GLU A C 1
ATOM 1023 O O . GLU A 1 122 ? 18.719 9.700 -27.605 1.00 97.69 122 GLU A O 1
ATOM 1028 N N . ASN A 1 123 ? 16.747 9.941 -26.576 1.00 97.94 123 ASN A N 1
ATOM 1029 C CA . ASN A 1 123 ? 17.237 10.687 -25.419 1.00 97.94 123 ASN A CA 1
ATOM 1030 C C . ASN A 1 123 ? 16.547 10.254 -24.111 1.00 97.94 123 ASN A C 1
ATOM 1032 O O . ASN A 1 123 ? 15.592 9.481 -24.108 1.00 97.94 123 ASN A O 1
ATOM 1036 N N . ILE A 1 124 ? 17.019 10.783 -22.976 1.00 97.12 124 ILE A N 1
ATOM 1037 C CA . ILE A 1 124 ? 16.532 10.416 -21.633 1.00 97.12 124 ILE A CA 1
ATOM 1038 C C . ILE A 1 124 ? 15.024 10.659 -21.476 1.00 97.12 124 ILE A C 1
ATOM 1040 O O . ILE A 1 124 ? 14.328 9.824 -20.901 1.00 97.12 124 ILE A O 1
ATOM 1044 N N . SER A 1 125 ? 14.516 11.797 -21.956 1.00 97.12 125 SER A N 1
ATOM 1045 C CA . SER A 1 125 ? 13.103 12.155 -21.787 1.00 97.12 125 SER A CA 1
ATOM 1046 C C . SER A 1 125 ? 12.195 11.215 -22.573 1.00 97.12 125 SER A C 1
ATOM 1048 O O . SER A 1 125 ? 11.183 10.753 -22.054 1.00 97.12 125 SER A O 1
ATOM 1050 N N . GLU A 1 126 ? 12.559 10.925 -23.818 1.00 98.19 126 GLU A N 1
ATOM 1051 C CA . GLU A 1 126 ? 11.813 10.007 -24.672 1.00 98.19 126 GLU A CA 1
ATOM 1052 C C . GLU A 1 126 ? 11.862 8.570 -24.141 1.00 98.19 126 GLU A C 1
ATOM 1054 O O . GLU A 1 126 ? 10.818 7.932 -24.012 1.00 98.19 126 GLU A O 1
ATOM 1059 N N . CYS A 1 127 ? 13.045 8.098 -23.730 1.00 98.25 127 CYS A N 1
ATOM 1060 C CA . CYS A 1 127 ? 13.232 6.799 -23.085 1.00 98.25 127 CYS A CA 1
ATOM 1061 C C . CYS A 1 127 ? 12.265 6.613 -21.905 1.00 98.25 127 CYS A C 1
ATOM 1063 O O . CYS A 1 127 ? 11.515 5.635 -21.848 1.00 98.25 127 CYS A O 1
ATOM 1065 N N . LEU A 1 128 ? 12.224 7.588 -20.989 1.00 97.94 128 LEU A N 1
ATOM 1066 C CA . LEU A 1 128 ? 11.344 7.545 -19.821 1.00 97.94 128 LEU A CA 1
ATOM 1067 C C . LEU A 1 128 ? 9.861 7.622 -20.197 1.00 97.94 128 LEU A C 1
ATOM 1069 O O . LEU A 1 128 ? 9.058 6.933 -19.573 1.00 97.94 128 LEU A O 1
ATOM 1073 N N . ASN A 1 129 ? 9.482 8.408 -21.206 1.00 98.44 129 ASN A N 1
ATOM 1074 C CA . ASN A 1 129 ? 8.092 8.472 -21.666 1.00 98.44 129 ASN A CA 1
ATOM 1075 C C . ASN A 1 129 ? 7.629 7.130 -22.256 1.00 98.44 129 ASN A C 1
ATOM 1077 O O . ASN A 1 129 ? 6.587 6.622 -21.848 1.00 98.44 129 ASN A O 1
ATOM 1081 N N . ILE A 1 130 ? 8.439 6.499 -23.112 1.00 98.56 130 ILE A N 1
ATOM 1082 C CA . ILE A 1 130 ? 8.137 5.172 -23.675 1.00 98.56 130 ILE A CA 1
ATOM 1083 C C . ILE A 1 130 ? 8.035 4.122 -22.560 1.00 98.56 130 ILE A C 1
ATOM 1085 O O . ILE A 1 130 ? 7.113 3.302 -22.547 1.00 98.56 130 ILE A O 1
ATOM 1089 N N . CYS A 1 131 ? 8.965 4.141 -21.598 1.00 98.50 131 CYS A N 1
ATOM 1090 C CA . CYS A 1 131 ? 8.916 3.236 -20.451 1.00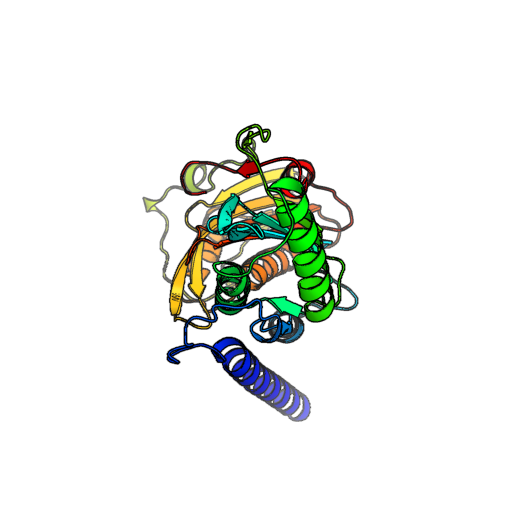 98.50 131 CYS A CA 1
ATOM 1091 C C . CYS A 1 131 ? 7.646 3.453 -19.623 1.00 98.50 131 CYS A C 1
ATOM 1093 O O . CYS A 1 131 ? 6.981 2.483 -19.270 1.00 98.50 131 CYS A O 1
ATOM 1095 N N . LYS A 1 132 ? 7.283 4.713 -19.351 1.00 98.62 132 LYS A N 1
ATOM 1096 C CA . LYS A 1 132 ? 6.076 5.083 -18.603 1.00 98.62 132 LYS A CA 1
ATOM 1097 C C . LYS A 1 132 ? 4.827 4.507 -19.268 1.00 98.62 132 LYS A C 1
ATOM 1099 O O . LYS A 1 132 ? 4.054 3.834 -18.596 1.00 98.62 132 LYS A O 1
ATOM 1104 N N . GLU A 1 133 ? 4.654 4.735 -20.568 1.00 98.69 133 GLU A N 1
ATOM 1105 C CA . GLU A 1 133 ? 3.486 4.264 -21.323 1.00 98.69 133 GLU A CA 1
ATOM 1106 C C . GLU A 1 133 ? 3.370 2.737 -21.312 1.00 98.69 133 GLU A C 1
ATOM 1108 O O . GLU A 1 133 ? 2.289 2.198 -21.069 1.00 98.69 133 GLU A O 1
ATOM 1113 N N . LYS A 1 134 ? 4.489 2.027 -21.511 1.00 98.69 134 LYS A N 1
ATOM 1114 C CA . LYS A 1 134 ? 4.521 0.559 -21.442 1.00 98.69 134 LYS A CA 1
ATOM 1115 C C . LYS A 1 134 ? 4.142 0.047 -20.054 1.00 98.69 134 LYS A C 1
ATOM 1117 O O . LYS A 1 134 ? 3.283 -0.820 -19.949 1.00 98.69 134 LYS A O 1
ATOM 1122 N N . ILE A 1 135 ? 4.735 0.612 -19.001 1.00 98.75 135 ILE A N 1
ATOM 1123 C CA . ILE A 1 135 ? 4.480 0.195 -17.617 1.00 98.75 135 ILE A CA 1
ATOM 1124 C C . ILE A 1 135 ? 3.026 0.454 -17.222 1.00 98.75 135 ILE A C 1
ATOM 1126 O O . ILE A 1 135 ? 2.382 -0.429 -16.658 1.00 98.75 135 ILE A O 1
ATOM 1130 N N . GLU A 1 136 ? 2.482 1.633 -17.532 1.00 98.81 136 GLU A N 1
ATOM 1131 C CA . GLU A 1 136 ? 1.074 1.938 -17.255 1.00 98.81 136 GLU A CA 1
ATOM 1132 C C . GLU A 1 136 ? 0.148 0.977 -17.990 1.00 98.81 136 GLU A C 1
ATOM 1134 O O . GLU A 1 136 ? -0.771 0.441 -17.371 1.00 98.81 136 GLU A O 1
ATOM 1139 N N . LYS A 1 137 ? 0.412 0.703 -19.271 1.00 98.81 137 LYS A N 1
ATOM 1140 C CA . LYS A 1 137 ? -0.379 -0.239 -20.061 1.00 98.81 137 LYS A CA 1
ATOM 1141 C C . LYS A 1 137 ? -0.326 -1.653 -19.474 1.00 98.81 137 LYS A C 1
ATOM 1143 O O . LYS A 1 137 ? -1.370 -2.226 -19.179 1.00 98.81 137 LYS A O 1
ATOM 1148 N N . ASP A 1 138 ? 0.867 -2.209 -19.284 1.00 98.75 138 ASP A N 1
ATOM 1149 C CA . ASP A 1 138 ? 1.042 -3.603 -18.863 1.00 98.75 138 ASP A CA 1
ATOM 1150 C C . ASP A 1 138 ? 0.463 -3.856 -17.469 1.00 98.75 138 ASP A C 1
ATOM 1152 O O . ASP A 1 138 ? -0.217 -4.861 -17.239 1.00 98.75 138 ASP A O 1
ATOM 1156 N N . LEU A 1 139 ? 0.704 -2.930 -16.534 1.00 98.75 139 LEU A N 1
ATOM 1157 C CA . LEU A 1 139 ? 0.154 -3.033 -15.188 1.00 98.75 139 LEU A CA 1
ATOM 1158 C C . LEU A 1 139 ? -1.364 -2.847 -15.196 1.00 98.75 139 LEU A C 1
ATOM 1160 O O . LEU A 1 139 ? -2.051 -3.596 -14.503 1.00 98.75 139 LEU A O 1
ATOM 1164 N N . SER A 1 140 ? -1.902 -1.923 -16.000 1.00 98.75 140 SER A N 1
ATOM 1165 C CA . SER A 1 140 ? -3.356 -1.738 -16.105 1.00 98.75 140 SER A CA 1
ATOM 1166 C C . SER A 1 140 ? -4.049 -2.970 -16.685 1.00 98.75 140 SER A C 1
ATOM 1168 O O . SER A 1 140 ? -5.061 -3.428 -16.146 1.00 98.75 140 SER A O 1
ATOM 1170 N N . ASP A 1 141 ? -3.460 -3.574 -17.721 1.00 98.44 141 ASP A N 1
ATOM 1171 C CA . ASP A 1 141 ? -3.963 -4.793 -18.357 1.00 98.44 141 ASP A CA 1
ATOM 1172 C C . ASP A 1 141 ? -3.993 -5.980 -17.379 1.00 98.44 141 ASP A C 1
ATOM 1174 O O . ASP A 1 141 ? -4.941 -6.776 -17.396 1.00 98.44 141 ASP A O 1
ATOM 1178 N N . LYS A 1 142 ? -2.971 -6.103 -16.519 1.00 98.19 142 LYS A N 1
ATOM 1179 C CA . LYS A 1 142 ? -2.852 -7.170 -15.511 1.00 98.19 142 LYS A CA 1
ATOM 1180 C C . LYS A 1 142 ? -3.744 -6.942 -14.292 1.00 98.19 142 LYS A C 1
ATOM 1182 O O . LYS A 1 142 ? -4.350 -7.893 -13.811 1.00 98.19 142 LYS A O 1
ATOM 1187 N N . LEU A 1 143 ? -3.839 -5.705 -13.807 1.00 98.19 143 LEU A N 1
ATOM 1188 C CA . LEU A 1 143 ? -4.600 -5.352 -12.604 1.00 98.19 143 LEU A CA 1
ATOM 1189 C C . LEU A 1 143 ? -6.094 -5.129 -12.867 1.00 98.19 143 LEU A C 1
ATOM 1191 O O . LEU A 1 143 ? -6.874 -5.104 -11.913 1.00 98.19 143 LEU A O 1
ATOM 1195 N N . LYS A 1 144 ? -6.493 -4.960 -14.136 1.00 97.94 144 LYS A N 1
ATOM 1196 C CA . LYS A 1 144 ? -7.861 -4.589 -14.543 1.00 97.94 144 LYS A CA 1
ATOM 1197 C C . LYS A 1 144 ? -8.318 -3.269 -13.916 1.00 97.94 144 LYS A C 1
ATOM 1199 O O . LYS A 1 144 ? -9.464 -3.113 -13.509 1.00 97.94 144 LYS A O 1
ATOM 1204 N N . THR A 1 145 ? -7.400 -2.311 -13.822 1.00 98.00 145 THR A N 1
ATOM 1205 C CA . THR A 1 145 ? -7.668 -0.947 -13.352 1.00 98.00 145 THR A CA 1
ATOM 1206 C C . THR A 1 145 ? -6.682 0.021 -13.986 1.00 98.00 145 THR A C 1
ATOM 1208 O O . THR A 1 145 ? -5.640 -0.403 -14.471 1.00 98.00 145 THR A O 1
ATOM 1211 N N . ASN A 1 146 ? -6.965 1.319 -13.934 1.00 98.25 146 ASN A N 1
ATOM 1212 C CA . ASN A 1 146 ? -6.009 2.324 -14.383 1.00 98.25 146 ASN A CA 1
ATOM 1213 C C . ASN A 1 146 ? -4.843 2.431 -13.395 1.00 98.25 146 ASN A C 1
ATOM 1215 O O . ASN A 1 146 ? -5.036 2.716 -12.209 1.00 98.25 146 ASN A O 1
ATOM 1219 N N . VAL A 1 147 ? -3.630 2.259 -13.911 1.00 98.69 147 VAL A N 1
ATOM 1220 C CA . VAL A 1 147 ? -2.383 2.497 -13.185 1.00 98.69 147 VAL A CA 1
ATOM 1221 C C . VAL A 1 147 ? -1.789 3.825 -13.619 1.00 98.69 147 VAL A C 1
ATOM 1223 O O . VAL A 1 147 ? -1.750 4.148 -14.802 1.00 98.69 147 VAL A O 1
ATOM 1226 N N . THR A 1 148 ? -1.301 4.598 -12.655 1.00 98.50 148 THR A N 1
ATOM 1227 C CA . THR A 1 148 ? -0.510 5.801 -12.926 1.00 98.50 148 THR A CA 1
ATOM 1228 C C . THR A 1 148 ? 0.899 5.591 -12.421 1.00 98.50 148 THR A C 1
ATOM 1230 O O . THR A 1 148 ? 1.083 5.174 -11.272 1.00 98.50 148 THR A O 1
ATOM 1233 N N . VAL A 1 149 ? 1.890 5.934 -13.242 1.00 98.12 149 VAL A N 1
ATOM 1234 C CA . VAL A 1 149 ? 3.290 5.895 -12.825 1.00 98.12 149 VAL A CA 1
ATOM 1235 C C . VAL A 1 149 ? 4.007 7.211 -13.087 1.00 98.12 149 VAL A C 1
ATOM 1237 O O . VAL A 1 149 ? 3.665 7.984 -13.985 1.00 98.12 149 VAL A O 1
ATOM 1240 N N . LYS A 1 150 ? 5.037 7.480 -12.289 1.00 97.62 150 LYS A N 1
ATOM 1241 C CA . LYS A 1 150 ? 5.917 8.630 -12.472 1.00 97.62 150 LYS A CA 1
ATOM 1242 C C . LYS A 1 150 ? 7.344 8.254 -12.115 1.00 97.62 150 LYS A C 1
ATOM 1244 O O . LYS A 1 150 ? 7.609 7.753 -11.025 1.00 97.62 150 LYS A O 1
ATOM 1249 N N . PHE A 1 151 ? 8.260 8.559 -13.023 1.00 97.56 151 PHE A N 1
ATOM 1250 C CA . PHE A 1 151 ? 9.679 8.606 -12.711 1.00 97.56 151 PHE A CA 1
ATOM 1251 C C . PHE A 1 151 ? 9.976 9.897 -11.951 1.00 97.56 151 PHE A C 1
ATOM 1253 O O . PHE A 1 151 ? 9.695 10.989 -12.453 1.00 97.56 151 PHE A O 1
ATOM 1260 N N . LEU A 1 152 ? 10.492 9.759 -10.735 1.00 94.69 152 LEU A N 1
ATOM 1261 C CA . LEU A 1 152 ? 10.889 10.869 -9.882 1.00 94.69 152 LEU A CA 1
ATOM 1262 C C . LEU A 1 152 ? 12.336 11.255 -10.200 1.00 94.69 152 LEU A C 1
ATOM 1264 O O . LEU A 1 152 ? 13.204 10.390 -10.360 1.00 94.69 152 LEU A O 1
ATOM 1268 N N . ASP A 1 153 ? 12.574 12.555 -10.302 1.00 87.62 153 ASP A N 1
ATOM 1269 C CA . ASP A 1 153 ? 13.899 13.158 -10.404 1.00 87.62 153 ASP A CA 1
ATOM 1270 C C . ASP A 1 153 ? 14.389 13.626 -9.023 1.00 87.62 153 ASP A C 1
ATOM 1272 O O . ASP A 1 153 ? 13.712 13.469 -8.005 1.00 87.62 153 ASP A O 1
ATOM 1276 N N . ASN A 1 154 ? 15.609 14.162 -8.970 1.00 84.00 154 ASN A N 1
ATOM 1277 C CA . ASN A 1 154 ? 16.199 14.634 -7.716 1.00 84.00 154 ASN A CA 1
ATOM 1278 C C . ASN A 1 154 ? 15.554 15.926 -7.195 1.00 84.00 154 ASN A C 1
ATOM 1280 O O . ASN A 1 154 ? 15.624 16.183 -5.992 1.00 84.00 154 ASN A O 1
ATOM 1284 N N . ASP A 1 155 ? 14.918 16.698 -8.077 1.00 87.88 155 ASP A N 1
ATOM 1285 C CA . ASP A 1 155 ? 14.275 17.976 -7.755 1.00 87.88 155 ASP A CA 1
ATOM 1286 C C . ASP A 1 155 ? 12.840 17.788 -7.233 1.00 87.88 155 ASP A C 1
ATOM 1288 O O . ASP A 1 155 ? 12.153 18.753 -6.886 1.00 87.88 155 ASP A O 1
ATOM 1292 N N . ILE A 1 156 ? 12.386 16.534 -7.135 1.00 92.12 156 ILE A N 1
ATOM 1293 C CA . ILE A 1 156 ? 11.068 16.182 -6.629 1.00 92.12 156 ILE A CA 1
ATOM 1294 C C . ILE A 1 156 ? 10.843 16.744 -5.223 1.00 92.12 156 ILE A C 1
ATOM 1296 O O . ILE A 1 156 ? 11.672 16.618 -4.312 1.00 92.12 156 ILE A O 1
ATOM 1300 N N . LYS A 1 157 ? 9.659 17.320 -5.006 1.00 93.19 157 LYS A N 1
ATOM 1301 C CA . LYS A 1 157 ? 9.267 17.803 -3.684 1.00 93.19 157 LYS A CA 1
ATOM 1302 C C . LYS A 1 157 ? 9.160 16.624 -2.715 1.00 93.19 157 LYS A C 1
ATOM 1304 O O . LYS A 1 157 ? 8.312 15.743 -2.883 1.00 93.19 157 LYS A O 1
ATOM 1309 N N . LYS A 1 158 ? 9.994 16.644 -1.676 1.00 93.62 158 LYS A N 1
ATOM 1310 C CA . LYS A 1 158 ? 9.945 15.701 -0.554 1.00 93.62 158 LYS A CA 1
ATOM 1311 C C . LYS A 1 158 ? 8.998 16.241 0.510 1.00 93.62 158 LYS A C 1
ATOM 1313 O O . LYS A 1 158 ? 9.121 17.398 0.906 1.00 93.62 158 LYS A O 1
ATOM 1318 N N . ILE A 1 159 ? 8.044 15.423 0.936 1.00 93.62 159 ILE A N 1
ATOM 1319 C CA . ILE A 1 159 ? 7.059 15.793 1.953 1.00 93.62 159 ILE A CA 1
ATOM 1320 C C . ILE A 1 159 ? 7.094 14.758 3.063 1.00 93.62 159 ILE A C 1
ATOM 1322 O O . ILE A 1 159 ? 7.033 13.556 2.810 1.00 93.62 159 ILE A O 1
ATOM 1326 N N . GLU A 1 160 ? 7.176 15.241 4.294 1.00 93.19 160 GLU A N 1
ATOM 1327 C CA . GLU A 1 160 ? 6.971 14.394 5.454 1.00 93.19 160 GLU A CA 1
ATOM 1328 C C . GLU A 1 160 ? 5.472 14.296 5.751 1.00 93.19 160 GLU A C 1
ATOM 1330 O O . GLU A 1 160 ? 4.782 15.309 5.876 1.00 93.19 160 GLU A O 1
ATOM 1335 N N . ILE A 1 161 ? 4.965 13.070 5.826 1.00 94.44 161 ILE A N 1
ATOM 1336 C CA . ILE A 1 161 ? 3.555 12.774 6.098 1.00 94.44 161 ILE A CA 1
ATOM 1337 C C . ILE A 1 161 ? 3.384 12.166 7.491 1.00 94.44 161 ILE A C 1
ATOM 1339 O O . ILE A 1 161 ? 4.346 11.759 8.136 1.00 94.44 161 ILE A O 1
ATOM 1343 N N . PHE A 1 162 ? 2.135 12.119 7.959 1.00 95.19 162 PHE A N 1
ATOM 1344 C CA . PHE A 1 162 ? 1.746 11.522 9.242 1.00 95.19 162 PHE A CA 1
ATOM 1345 C C . PHE A 1 162 ? 2.347 12.166 10.506 1.00 95.19 162 PHE A C 1
ATOM 1347 O O . PHE A 1 162 ? 2.233 11.595 11.585 1.00 95.19 162 PHE A O 1
ATOM 1354 N N . GLN A 1 163 ? 2.873 13.394 10.429 1.00 92.94 163 GLN A N 1
ATOM 1355 C CA . GLN A 1 163 ? 3.445 14.122 11.579 1.00 92.94 163 GLN A CA 1
ATOM 1356 C C . GLN A 1 163 ? 2.482 14.288 12.777 1.00 92.94 163 GLN A C 1
ATOM 1358 O O . GLN A 1 163 ? 2.918 14.504 13.904 1.00 92.94 163 GLN A O 1
ATOM 1363 N N . GLN A 1 164 ? 1.167 14.207 12.549 1.00 94.38 164 GLN A N 1
ATOM 1364 C CA . GLN A 1 164 ? 0.144 14.323 13.598 1.00 94.38 164 GLN A CA 1
ATOM 1365 C C . GLN A 1 164 ? -0.171 12.994 14.305 1.00 94.38 164 GLN A C 1
ATOM 1367 O O . GLN A 1 164 ? -0.936 12.986 15.269 1.00 94.38 164 GLN A O 1
ATOM 1372 N N . PHE A 1 165 ? 0.378 11.873 13.833 1.00 96.81 165 PHE A N 1
ATOM 1373 C CA . PHE A 1 165 ? 0.167 10.558 14.428 1.00 96.81 165 PHE A CA 1
ATOM 1374 C C . PHE A 1 165 ? 1.185 10.328 15.541 1.00 96.81 165 PHE A C 1
ATOM 1376 O O . PHE A 1 165 ? 2.376 10.588 15.382 1.00 96.81 165 PHE A O 1
ATOM 1383 N N . ARG A 1 166 ? 0.715 9.839 16.689 1.00 97.19 166 ARG A N 1
ATOM 1384 C CA . ARG A 1 166 ? 1.567 9.572 17.855 1.00 97.19 166 ARG A CA 1
ATOM 1385 C C . ARG A 1 166 ? 1.779 8.078 18.015 1.00 97.19 166 ARG A C 1
ATOM 1387 O O . ARG A 1 166 ? 0.835 7.313 17.834 1.00 97.19 166 ARG A O 1
ATOM 1394 N N . ASN A 1 167 ? 2.997 7.672 18.376 1.00 97.19 167 ASN A N 1
ATOM 1395 C CA . ASN A 1 167 ? 3.274 6.265 18.644 1.00 97.19 167 ASN A CA 1
ATOM 1396 C C . ASN A 1 167 ? 2.375 5.770 19.788 1.00 97.19 167 ASN A C 1
ATOM 1398 O O . ASN A 1 167 ? 2.341 6.390 20.851 1.00 97.19 167 ASN A O 1
ATOM 1402 N N . ILE A 1 168 ? 1.661 4.666 19.569 1.00 97.75 168 ILE A N 1
ATOM 1403 C CA . ILE A 1 168 ? 0.788 4.027 20.554 1.00 97.75 168 ILE A CA 1
ATOM 1404 C C . ILE A 1 168 ? 1.538 3.656 21.838 1.00 97.75 168 ILE A C 1
ATOM 1406 O O . ILE A 1 168 ? 0.963 3.705 22.921 1.00 97.75 168 ILE A O 1
ATOM 1410 N N . LEU A 1 169 ? 2.838 3.361 21.729 1.00 96.62 169 LEU A N 1
ATOM 1411 C CA . LEU A 1 169 ? 3.707 3.052 22.862 1.00 96.62 169 LEU A CA 1
ATOM 1412 C C . LEU A 1 169 ? 3.882 4.237 23.824 1.00 96.62 169 LEU A C 1
ATOM 1414 O O . LEU A 1 169 ? 4.207 4.027 24.983 1.00 96.62 169 LEU A O 1
ATOM 1418 N N . ASN A 1 170 ? 3.576 5.470 23.403 1.00 96.44 170 ASN A N 1
ATOM 1419 C CA . ASN A 1 170 ? 3.575 6.634 24.296 1.00 96.44 170 ASN A CA 1
ATOM 1420 C C . ASN A 1 170 ? 2.382 6.649 25.270 1.00 96.44 170 ASN A C 1
ATOM 1422 O O . ASN A 1 170 ? 2.351 7.480 26.176 1.00 96.44 170 ASN A O 1
ATOM 1426 N N . PHE A 1 171 ? 1.386 5.785 25.058 1.00 96.19 171 PHE A N 1
ATOM 1427 C CA . PHE A 1 171 ? 0.146 5.730 25.839 1.00 96.19 171 PHE A CA 1
ATOM 1428 C C . PHE A 1 171 ? 0.007 4.437 26.651 1.00 96.19 171 PHE A C 1
ATOM 1430 O O . PHE A 1 171 ? -0.998 4.249 27.329 1.00 96.19 171 PHE A O 1
ATOM 1437 N N . VAL A 1 172 ? 0.997 3.5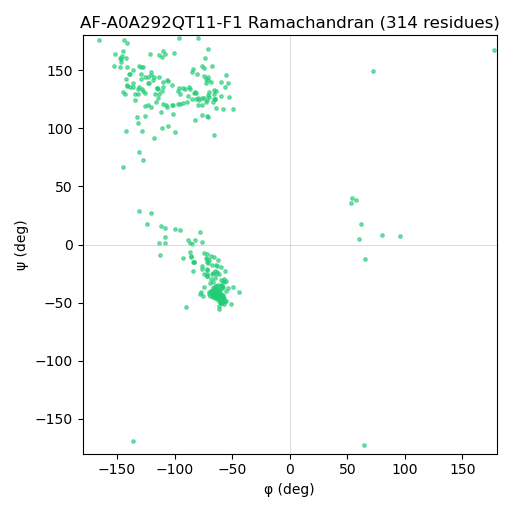42 26.593 1.00 95.38 172 VAL A N 1
ATOM 1438 C CA . VAL A 1 172 ? 0.993 2.268 27.321 1.00 95.38 172 VAL A CA 1
ATOM 1439 C C . VAL A 1 172 ? 2.291 2.095 28.097 1.00 95.38 172 VAL A C 1
ATOM 1441 O O . VAL A 1 172 ? 3.363 2.430 27.608 1.00 95.38 172 VAL A O 1
ATOM 1444 N N . ASP A 1 173 ? 2.211 1.522 29.298 1.00 93.94 173 ASP A N 1
ATOM 1445 C CA . ASP A 1 173 ? 3.406 1.038 29.994 1.00 93.94 173 ASP A CA 1
ATOM 1446 C C . ASP A 1 173 ? 3.858 -0.286 29.368 1.00 93.94 173 ASP A C 1
ATOM 1448 O O . ASP A 1 173 ? 3.184 -1.313 29.500 1.00 93.94 173 ASP A O 1
ATOM 1452 N N . GLU A 1 174 ? 5.006 -0.270 28.695 1.00 90.44 174 GLU A N 1
ATOM 1453 C CA . GLU A 1 174 ? 5.600 -1.443 28.052 1.00 90.44 174 GLU A CA 1
ATOM 1454 C C . GLU A 1 174 ? 5.854 -2.601 29.026 1.00 90.44 174 GLU A C 1
ATOM 1456 O O . GLU A 1 174 ? 5.673 -3.761 28.654 1.00 90.44 174 GLU A O 1
ATOM 1461 N N . ASN A 1 175 ? 6.166 -2.316 30.295 1.00 93.12 175 ASN A N 1
ATOM 1462 C CA . ASN A 1 175 ? 6.438 -3.350 31.298 1.00 93.12 175 ASN A CA 1
ATOM 1463 C C . ASN A 1 175 ? 5.169 -4.098 31.727 1.00 93.12 175 ASN A C 1
ATOM 1465 O O . ASN A 1 175 ? 5.235 -5.223 32.227 1.00 93.12 175 ASN A O 1
ATOM 1469 N N . SER A 1 176 ? 4.001 -3.490 31.513 1.00 92.44 176 SER A N 1
ATOM 1470 C CA . SER A 1 176 ? 2.703 -4.108 31.787 1.00 92.44 176 SER A CA 1
ATOM 1471 C C . SER A 1 176 ? 2.218 -5.016 30.646 1.00 92.44 176 SER A C 1
ATOM 1473 O O . SER A 1 176 ? 1.308 -5.833 30.834 1.00 92.44 176 SER A O 1
ATOM 1475 N N . LEU A 1 177 ? 2.820 -4.912 29.454 1.00 93.50 177 LEU A N 1
ATOM 1476 C CA . LEU A 1 177 ? 2.405 -5.672 28.279 1.00 93.50 177 LEU A CA 1
ATOM 1477 C C . LEU A 1 177 ? 2.931 -7.111 28.324 1.00 93.50 177 LEU A C 1
ATOM 1479 O O . LEU A 1 177 ? 4.128 -7.375 28.353 1.00 93.50 177 LEU A O 1
ATOM 1483 N N . LYS A 1 178 ? 2.007 -8.072 28.226 1.00 94.25 178 LYS A N 1
ATOM 1484 C CA . LYS A 1 178 ? 2.318 -9.479 27.938 1.00 94.25 178 LYS A CA 1
ATOM 1485 C C . LYS A 1 17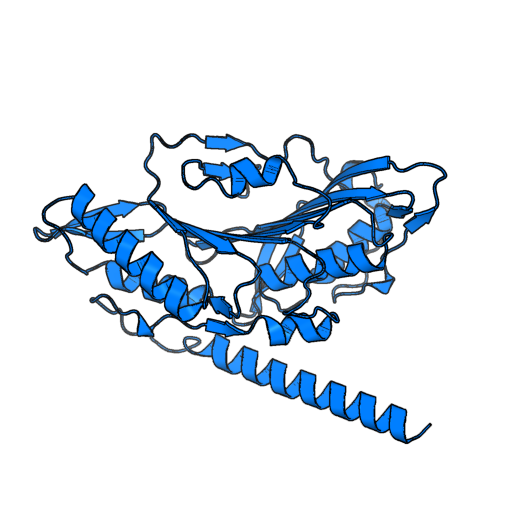8 ? 1.784 -9.844 26.559 1.00 94.25 178 LYS A C 1
ATOM 1487 O O . LYS A 1 178 ? 0.568 -9.854 26.353 1.00 94.25 178 LYS A O 1
ATOM 1492 N N . ILE A 1 179 ? 2.694 -10.131 25.630 1.00 95.38 179 ILE A N 1
ATOM 1493 C CA . ILE A 1 179 ? 2.384 -10.493 24.244 1.00 95.38 179 ILE A CA 1
ATOM 1494 C C . ILE A 1 179 ? 2.605 -11.997 24.065 1.00 95.38 179 ILE A C 1
ATOM 1496 O O . ILE A 1 179 ? 3.737 -12.454 23.947 1.00 95.38 179 ILE A O 1
ATOM 1500 N N . ASN A 1 180 ? 1.513 -12.763 24.052 1.00 94.62 180 ASN A N 1
ATOM 1501 C CA . ASN A 1 180 ? 1.556 -14.230 23.953 1.00 94.62 180 ASN A CA 1
ATOM 1502 C C . ASN A 1 180 ? 0.981 -14.767 22.632 1.00 94.62 180 ASN A C 1
ATOM 1504 O O . ASN A 1 180 ? 1.098 -15.955 22.344 1.00 94.62 180 ASN A O 1
ATOM 1508 N N . HIS A 1 181 ? 0.352 -13.901 21.838 1.00 93.94 181 HIS A N 1
ATOM 1509 C CA . HIS A 1 181 ? -0.294 -14.249 20.579 1.00 93.94 181 HIS A CA 1
ATOM 1510 C C . HIS A 1 181 ? 0.511 -13.647 19.431 1.00 93.94 181 HIS A C 1
ATOM 1512 O O . HIS A 1 181 ? 0.695 -12.435 19.368 1.00 93.94 181 HIS A O 1
ATOM 1518 N N . PHE A 1 182 ? 0.994 -14.505 18.533 1.00 94.62 182 PHE A N 1
ATOM 1519 C CA . PHE A 1 182 ? 1.780 -14.114 17.357 1.00 94.62 182 PHE A CA 1
ATOM 1520 C C . PHE A 1 182 ? 1.169 -14.624 16.049 1.00 94.62 182 PHE A C 1
ATOM 1522 O O . PHE A 1 182 ? 1.872 -14.692 15.046 1.00 94.62 182 PHE A O 1
ATOM 1529 N N . LYS A 1 183 ? -0.106 -15.010 16.080 1.00 94.19 183 LYS A N 1
ATOM 1530 C CA . LYS A 1 183 ? -0.971 -15.216 14.914 1.00 94.19 183 LYS A CA 1
ATOM 1531 C C . LYS A 1 183 ? -2.159 -14.269 15.040 1.00 94.19 183 LYS A C 1
ATOM 1533 O O . LYS A 1 183 ? -2.549 -14.004 16.178 1.00 94.19 183 LYS A O 1
ATOM 1538 N N . GLU A 1 184 ? -2.719 -13.791 13.933 1.00 94.62 184 GLU A N 1
ATOM 1539 C CA . GLU A 1 184 ? -3.811 -12.811 13.903 1.00 94.62 184 GLU A CA 1
ATOM 1540 C C . GLU A 1 184 ? -4.927 -13.242 14.854 1.00 94.62 184 GLU A C 1
ATOM 1542 O O . GLU A 1 184 ? -5.498 -14.322 14.715 1.00 94.62 184 GLU A O 1
ATOM 1547 N N . SER A 1 185 ? -5.155 -12.422 15.878 1.00 96.19 185 SER A N 1
ATOM 1548 C CA . SER A 1 185 ? -6.056 -12.725 16.995 1.00 96.19 185 SER A CA 1
ATOM 1549 C C . SER A 1 185 ? -6.984 -11.522 17.213 1.00 96.19 185 SER A C 1
ATOM 1551 O O . SER A 1 185 ? -6.696 -10.670 18.060 1.00 96.19 185 SER A O 1
ATOM 1553 N N . PRO A 1 186 ? -8.052 -11.368 16.406 1.00 95.88 186 PRO A N 1
ATOM 1554 C CA . PRO A 1 186 ? -8.951 -10.214 16.475 1.00 95.88 186 PRO A CA 1
ATOM 1555 C C . PRO A 1 186 ? -9.698 -10.112 17.806 1.00 95.88 186 PRO A C 1
ATOM 1557 O O . PRO A 1 186 ? -10.087 -9.019 18.200 1.00 95.88 186 PRO A O 1
ATOM 1560 N N . GLU A 1 187 ? -9.859 -11.222 18.527 1.00 96.88 187 GLU A N 1
ATOM 1561 C CA . GLU A 1 187 ? -10.442 -11.277 19.869 1.00 96.88 187 GLU A CA 1
ATOM 1562 C C . GLU A 1 187 ? -9.645 -10.499 20.926 1.00 96.88 187 GLU A C 1
ATOM 1564 O O . GLU A 1 187 ? -10.150 -10.268 22.020 1.00 96.88 187 GLU A O 1
ATOM 1569 N N . LEU A 1 188 ? -8.406 -10.098 20.615 1.00 97.38 188 LEU A N 1
ATOM 1570 C CA . LEU A 1 188 ? -7.594 -9.244 21.481 1.00 97.38 188 LEU A CA 1
ATOM 1571 C C . LEU A 1 188 ? -8.031 -7.781 21.452 1.00 97.38 188 LEU A C 1
ATOM 1573 O O . LEU A 1 188 ? -7.616 -7.038 22.335 1.00 97.38 188 LEU A O 1
ATOM 1577 N N . LEU A 1 189 ? -8.783 -7.355 20.433 1.00 98.19 189 LEU A N 1
ATOM 1578 C CA . LEU A 1 189 ? -9.237 -5.977 20.304 1.00 98.19 189 LEU A CA 1
ATOM 1579 C C . LEU A 1 189 ? -10.367 -5.694 21.292 1.00 98.19 189 LEU A C 1
ATOM 1581 O O . LEU A 1 189 ? -11.400 -6.361 21.293 1.00 98.19 189 LEU A O 1
ATOM 1585 N N . GLU A 1 190 ? -10.188 -4.647 22.088 1.00 98.12 190 GLU A N 1
ATOM 1586 C CA . GLU A 1 190 ? -11.183 -4.162 23.033 1.00 98.12 190 GLU A CA 1
ATOM 1587 C C . GLU A 1 190 ? -11.491 -2.695 22.747 1.00 98.12 190 GLU A C 1
ATOM 1589 O O . GLU A 1 190 ? -10.590 -1.883 22.518 1.00 98.12 190 GLU A O 1
ATOM 1594 N N . ALA A 1 191 ? -12.770 -2.344 22.825 1.00 98.00 191 ALA A N 1
ATOM 1595 C CA . ALA A 1 191 ? -13.218 -0.964 22.799 1.00 98.00 191 ALA A CA 1
ATOM 1596 C C . ALA A 1 191 ? -14.198 -0.699 23.942 1.00 98.00 191 ALA A C 1
ATOM 1598 O O . ALA A 1 191 ? -14.874 -1.611 24.420 1.00 98.00 191 ALA A O 1
ATOM 1599 N N . GLU A 1 192 ? -14.262 0.551 24.375 1.00 97.38 192 GLU A N 1
ATOM 1600 C CA . GLU A 1 192 ? -15.221 1.040 25.361 1.00 97.38 192 GLU A CA 1
ATOM 1601 C C . GLU A 1 192 ? -16.073 2.163 24.774 1.00 97.38 192 GLU A C 1
ATOM 1603 O O . GLU A 1 192 ? -15.605 2.946 23.947 1.00 97.38 192 GLU A O 1
ATOM 1608 N N . ASP A 1 193 ? -17.335 2.229 25.185 1.00 97.12 193 ASP A N 1
ATOM 1609 C CA . ASP A 1 193 ? -18.264 3.250 24.715 1.00 97.12 193 ASP A CA 1
ATOM 1610 C C . ASP A 1 193 ? -18.068 4.568 25.471 1.00 97.12 193 ASP A C 1
ATOM 1612 O O . ASP A 1 193 ? -18.097 4.615 26.700 1.00 97.12 193 ASP A O 1
ATOM 1616 N N . ASN A 1 194 ? -17.960 5.662 24.720 1.00 94.94 194 ASN A N 1
ATOM 1617 C CA . ASN A 1 194 ? -17.993 7.028 25.223 1.00 94.94 194 ASN A CA 1
ATOM 1618 C C . ASN A 1 194 ? -19.267 7.762 24.784 1.00 94.94 194 ASN A C 1
ATOM 1620 O O . ASN A 1 194 ? -19.936 7.423 23.807 1.00 94.94 194 ASN A O 1
ATOM 1624 N N . ASN A 1 195 ? -19.582 8.853 25.487 1.00 92.25 195 ASN A N 1
ATOM 1625 C CA . ASN A 1 195 ? -20.766 9.669 25.195 1.00 92.25 195 ASN A CA 1
ATOM 1626 C C . ASN A 1 195 ? -20.644 10.486 23.896 1.00 92.25 195 ASN A C 1
ATOM 1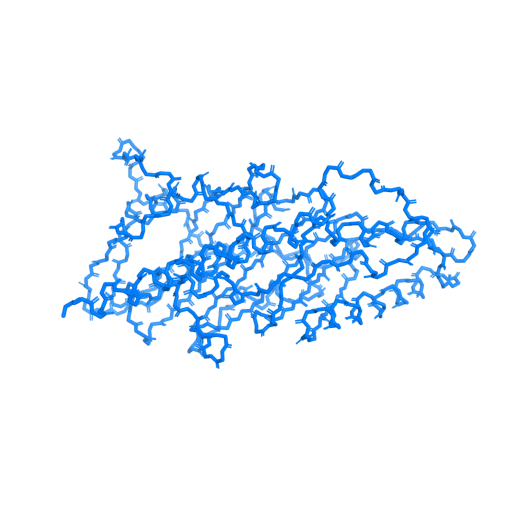628 O O . ASN A 1 195 ? -21.654 10.823 23.273 1.00 92.25 195 ASN A O 1
ATOM 1632 N N . GLN A 1 196 ? -19.421 10.835 23.490 1.00 94.94 196 GLN A N 1
ATOM 1633 C CA . GLN A 1 196 ? -19.142 11.706 22.347 1.00 94.94 196 GLN A CA 1
ATOM 1634 C C . GLN A 1 196 ? -18.123 11.065 21.409 1.00 94.94 196 GLN A C 1
ATOM 1636 O O . GLN A 1 196 ? -17.295 10.267 21.841 1.00 94.94 196 GLN A O 1
ATOM 1641 N N . LYS A 1 197 ? -18.194 11.424 20.118 1.00 96.94 197 LYS A N 1
ATOM 1642 C CA . LYS A 1 197 ? -17.185 10.997 19.147 1.00 96.94 197 LYS A CA 1
ATOM 1643 C C . LYS A 1 197 ? -15.874 11.735 19.411 1.00 96.94 197 LYS A C 1
ATOM 1645 O O . LYS A 1 197 ? -15.871 12.965 19.427 1.00 96.94 197 LYS A O 1
ATOM 1650 N N . SER A 1 198 ? -14.785 10.986 19.516 1.00 97.38 198 SER A N 1
ATOM 1651 C CA . SER A 1 198 ? -13.429 11.509 19.696 1.00 97.38 198 SER A CA 1
ATOM 1652 C C . SER A 1 198 ? -12.552 11.114 18.515 1.00 97.38 198 SER A C 1
ATOM 1654 O O . SER A 1 198 ? -12.726 10.037 17.951 1.00 97.38 198 SER A O 1
ATOM 1656 N N . GLU A 1 199 ? -11.635 11.998 18.120 1.00 97.56 199 GLU A N 1
ATOM 1657 C CA . GLU A 1 199 ? -10.654 11.745 17.060 1.00 97.56 199 GLU A CA 1
ATOM 1658 C C . GLU A 1 199 ? -9.363 11.164 17.649 1.00 97.56 199 GLU A C 1
ATOM 1660 O O . GLU A 1 199 ? -8.818 11.704 18.613 1.00 97.56 199 GLU A O 1
ATOM 1665 N N . HIS A 1 200 ? -8.837 10.111 17.022 1.00 98.06 200 HIS A N 1
ATOM 1666 C CA . HIS A 1 200 ? -7.591 9.459 17.411 1.00 98.06 200 HIS A CA 1
ATOM 1667 C C . HIS A 1 200 ? -6.668 9.274 16.200 1.00 98.06 200 HIS A C 1
ATOM 1669 O O . HIS A 1 200 ? -7.105 8.844 15.134 1.00 98.06 200 HIS A O 1
ATOM 1675 N N . ARG A 1 201 ? -5.377 9.588 16.378 1.00 98.19 201 ARG A N 1
ATOM 1676 C CA . ARG A 1 201 ? -4.308 9.478 15.367 1.00 98.19 201 ARG A CA 1
ATOM 1677 C C . ARG A 1 201 ? -3.136 8.695 15.938 1.00 98.19 201 ARG A C 1
ATOM 1679 O O . ARG A 1 201 ? -2.305 9.238 16.667 1.00 98.19 201 ARG A O 1
ATOM 1686 N N . ILE A 1 202 ? -3.093 7.413 15.615 1.00 98.38 202 ILE A N 1
ATOM 1687 C CA . ILE A 1 202 ? -2.231 6.427 16.257 1.00 98.38 202 ILE A CA 1
ATOM 1688 C C . ILE A 1 202 ? -1.246 5.863 15.237 1.00 98.38 202 ILE A C 1
ATOM 1690 O O . ILE A 1 202 ? -1.639 5.408 14.169 1.00 98.38 202 ILE A O 1
ATOM 1694 N N . MET A 1 203 ? 0.035 5.864 15.575 1.00 97.81 203 MET A N 1
ATOM 1695 C CA . MET A 1 203 ? 1.078 5.158 14.841 1.00 97.81 203 MET A CA 1
ATOM 1696 C C . MET A 1 203 ? 1.515 3.934 15.647 1.00 97.81 203 MET A C 1
ATOM 1698 O O . MET A 1 203 ? 1.669 4.016 16.862 1.00 97.81 203 MET A O 1
ATOM 1702 N N . PHE A 1 204 ? 1.786 2.820 14.984 1.00 97.75 204 PHE A N 1
ATOM 1703 C CA . PHE A 1 204 ? 2.586 1.739 15.546 1.00 97.75 204 PHE A CA 1
ATOM 1704 C C . PHE A 1 204 ? 3.725 1.435 14.586 1.00 97.75 204 PHE A C 1
ATOM 1706 O O . PHE A 1 204 ? 3.510 1.075 13.431 1.00 97.75 204 PHE A O 1
ATOM 1713 N N . ASP A 1 205 ? 4.945 1.610 15.069 1.00 96.06 205 ASP A N 1
ATOM 1714 C CA . ASP A 1 205 ? 6.158 1.609 14.256 1.00 96.06 205 ASP A CA 1
ATOM 1715 C C . ASP A 1 205 ? 6.852 0.236 14.209 1.00 96.06 205 ASP A C 1
ATOM 1717 O O . ASP A 1 205 ? 8.011 0.100 13.827 1.00 96.06 205 ASP A O 1
ATOM 1721 N N . SER A 1 206 ? 6.167 -0.803 14.670 1.00 96.00 206 SER A N 1
ATOM 1722 C CA . SER A 1 206 ? 6.743 -2.137 14.825 1.00 96.00 206 SER A CA 1
ATOM 1723 C C . SER A 1 206 ? 5.851 -3.209 14.202 1.00 96.00 206 SER A C 1
ATOM 1725 O O . SER A 1 206 ? 5.853 -4.363 14.646 1.00 96.00 206 SER A O 1
ATOM 1727 N N . LEU A 1 207 ? 5.081 -2.844 13.164 1.00 97.44 207 LEU A N 1
ATOM 1728 C CA . LEU A 1 207 ? 4.297 -3.812 12.406 1.00 97.44 207 LEU A CA 1
ATOM 1729 C C . LEU A 1 207 ? 5.258 -4.770 11.693 1.00 97.44 207 LEU A C 1
ATOM 1731 O O . LEU A 1 207 ? 6.157 -4.361 10.955 1.00 97.44 207 LEU A O 1
ATOM 1735 N N . ARG A 1 208 ? 5.065 -6.067 11.930 1.00 96.25 208 ARG A N 1
ATOM 1736 C CA . ARG A 1 208 ? 5.834 -7.129 11.283 1.00 96.25 208 ARG A CA 1
ATOM 1737 C C . ARG A 1 208 ? 4.921 -8.275 10.905 1.00 96.25 208 ARG A C 1
ATOM 1739 O O . ARG A 1 208 ? 4.151 -8.737 11.741 1.00 96.25 208 ARG A O 1
ATOM 1746 N N . SER A 1 209 ? 5.108 -8.780 9.697 1.00 96.00 209 SER A N 1
ATOM 1747 C CA . SER A 1 209 ? 4.502 -10.008 9.178 1.00 96.00 209 SER A CA 1
ATOM 1748 C C . SER A 1 209 ? 5.561 -10.824 8.426 1.00 96.00 209 SER A C 1
ATOM 1750 O O . SER A 1 209 ? 6.767 -10.569 8.550 1.00 96.00 209 SER A O 1
ATOM 1752 N N . ASN A 1 210 ? 5.150 -11.859 7.700 1.00 94.69 210 ASN A N 1
ATOM 1753 C CA . ASN A 1 210 ? 6.004 -12.616 6.795 1.00 94.69 210 ASN A CA 1
ATOM 1754 C C . ASN A 1 210 ? 5.424 -12.600 5.390 1.00 94.69 210 ASN A C 1
ATOM 1756 O O . ASN A 1 210 ? 4.215 -12.719 5.190 1.00 94.69 210 ASN A O 1
ATOM 1760 N N . CYS A 1 211 ? 6.321 -12.559 4.415 1.00 90.25 211 CYS A N 1
ATOM 1761 C CA . CYS A 1 211 ? 5.941 -12.657 3.022 1.00 90.25 211 CYS A CA 1
ATOM 1762 C C . CYS A 1 211 ? 5.344 -14.044 2.773 1.00 90.25 211 CYS A C 1
ATOM 1764 O O . CYS A 1 211 ? 6.006 -15.055 3.025 1.00 90.25 211 CYS A O 1
ATOM 1766 N N . ARG A 1 212 ? 4.122 -14.086 2.228 1.00 87.38 212 ARG A N 1
ATOM 1767 C CA . ARG A 1 212 ? 3.409 -15.327 1.869 1.00 87.38 212 ARG A CA 1
ATOM 1768 C C . ARG A 1 212 ? 4.261 -16.292 1.041 1.00 87.38 212 ARG A C 1
ATOM 1770 O O . ARG A 1 212 ? 4.177 -17.495 1.208 1.00 87.38 212 ARG A O 1
ATOM 1777 N N . VAL A 1 213 ? 5.092 -15.743 0.164 1.00 85.31 213 VAL A N 1
ATOM 1778 C CA . VAL A 1 213 ? 5.838 -16.490 -0.850 1.00 85.31 213 VAL A CA 1
ATOM 1779 C C . VAL A 1 213 ? 7.198 -16.935 -0.305 1.00 85.31 213 VAL A C 1
ATOM 1781 O O . VAL A 1 213 ? 7.546 -18.108 -0.315 1.00 85.31 213 VAL A O 1
ATOM 1784 N N . THR A 1 214 ? 7.995 -15.997 0.208 1.00 84.44 214 THR A N 1
ATOM 1785 C CA . THR A 1 214 ? 9.387 -16.281 0.613 1.00 84.44 214 THR A CA 1
ATOM 1786 C C . THR A 1 214 ? 9.541 -16.668 2.080 1.00 84.44 214 THR A C 1
ATOM 1788 O O . THR A 1 214 ? 10.633 -17.061 2.487 1.00 84.44 214 THR A O 1
ATOM 1791 N N . HIS A 1 215 ? 8.495 -16.480 2.889 1.00 88.69 215 HIS A N 1
ATOM 1792 C CA . HIS A 1 215 ? 8.494 -16.605 4.352 1.00 88.69 215 HIS A CA 1
ATOM 1793 C C . HIS A 1 215 ? 9.457 -15.657 5.083 1.00 88.69 215 HIS A C 1
ATOM 1795 O O . HIS A 1 215 ? 9.598 -15.725 6.304 1.00 88.69 215 HIS A O 1
ATOM 1801 N N . GLN A 1 216 ? 10.126 -14.753 4.368 1.00 90.25 216 GLN A N 1
ATOM 1802 C CA . GLN A 1 216 ? 11.031 -13.793 4.980 1.00 90.25 216 GLN A CA 1
ATOM 1803 C C . GLN A 1 216 ? 10.221 -12.684 5.699 1.00 90.25 216 GLN A C 1
ATOM 1805 O O . GLN A 1 216 ? 9.150 -12.317 5.216 1.00 90.25 216 GLN A O 1
ATOM 1810 N N . PRO A 1 217 ? 10.765 -12.049 6.757 1.00 93.75 217 PRO A N 1
ATOM 1811 C CA . PRO A 1 217 ? 10.071 -11.041 7.578 1.00 93.75 217 PRO A CA 1
ATOM 1812 C C . PRO A 1 217 ? 9.857 -9.666 6.919 1.00 93.75 217 PRO A C 1
ATOM 1814 O O . PRO A 1 217 ? 10.824 -8.977 6.592 1.00 93.75 217 PRO A O 1
ATOM 1817 N N . ASP A 1 218 ? 8.613 -9.220 6.818 1.00 95.69 218 ASP A N 1
ATOM 1818 C CA . ASP A 1 218 ? 8.266 -7.882 6.336 1.00 95.69 218 ASP A CA 1
ATOM 1819 C C . ASP A 1 218 ? 8.142 -6.908 7.510 1.00 95.69 218 ASP A C 1
ATOM 1821 O O . ASP A 1 218 ? 7.522 -7.235 8.519 1.00 95.69 218 ASP A O 1
ATOM 1825 N N . PHE A 1 219 ? 8.729 -5.718 7.385 1.00 96.56 219 PHE A N 1
ATOM 1826 C CA . PHE A 1 219 ? 8.715 -4.679 8.420 1.00 96.56 219 PHE A CA 1
ATOM 1827 C C . PHE A 1 219 ? 8.026 -3.432 7.891 1.00 96.56 219 PHE A C 1
ATOM 1829 O O . PHE A 1 219 ? 8.260 -3.060 6.739 1.00 96.56 219 PHE A O 1
ATOM 1836 N N . GLY A 1 220 ? 7.245 -2.760 8.729 1.00 96.38 220 GLY A N 1
ATOM 1837 C CA . GLY A 1 220 ? 6.597 -1.510 8.368 1.00 96.38 220 GLY A CA 1
ATOM 1838 C C . GLY A 1 220 ? 6.039 -0.750 9.560 1.00 96.38 220 GLY A C 1
ATOM 1839 O O . GLY A 1 220 ? 6.049 -1.224 10.697 1.00 96.38 220 GLY A O 1
ATOM 1840 N N . ASP A 1 221 ? 5.515 0.426 9.248 1.00 97.50 221 ASP A N 1
ATOM 1841 C CA . ASP A 1 221 ? 4.790 1.281 10.179 1.00 97.50 221 ASP A CA 1
ATOM 1842 C C . ASP A 1 221 ? 3.321 1.292 9.791 1.00 97.50 221 ASP A C 1
ATOM 1844 O O . ASP A 1 221 ? 2.997 1.343 8.604 1.00 97.50 221 ASP A O 1
ATOM 1848 N N . VAL A 1 222 ? 2.425 1.256 10.772 1.00 98.25 222 VAL A N 1
ATOM 1849 C CA . VAL A 1 222 ? 0.988 1.405 10.541 1.00 98.25 222 VAL A CA 1
ATOM 1850 C C . VAL A 1 222 ? 0.471 2.673 11.194 1.00 98.25 222 VAL A C 1
ATOM 1852 O O . VAL A 1 222 ? 0.785 2.983 12.340 1.00 98.25 222 VAL A O 1
ATOM 1855 N N . PHE A 1 223 ? -0.341 3.398 10.441 1.00 98.38 223 PHE A N 1
ATOM 1856 C CA . PHE A 1 223 ? -0.992 4.637 10.824 1.00 98.38 223 PHE A CA 1
ATOM 1857 C C . PHE A 1 223 ? -2.493 4.389 10.826 1.00 98.38 223 PHE A C 1
ATOM 1859 O O . PHE A 1 223 ? -3.056 3.971 9.815 1.00 98.38 223 PHE A O 1
ATOM 1866 N N . ILE A 1 224 ? -3.125 4.621 11.969 1.00 98.75 224 ILE A N 1
ATOM 1867 C CA . ILE A 1 224 ? -4.539 4.373 12.216 1.00 98.75 224 ILE A CA 1
ATOM 1868 C C . ILE A 1 224 ? -5.170 5.684 12.661 1.00 98.75 224 ILE A C 1
ATOM 1870 O O . ILE A 1 224 ? -4.774 6.284 13.660 1.00 98.75 224 ILE A O 1
ATOM 1874 N N . TYR A 1 225 ? -6.151 6.131 11.896 1.00 98.62 225 TYR A N 1
ATOM 1875 C CA . TYR A 1 225 ? -7.039 7.221 12.258 1.00 98.62 225 TYR A CA 1
ATOM 1876 C C . TYR A 1 225 ? -8.418 6.644 12.511 1.00 98.62 225 TYR A C 1
ATOM 1878 O O . TYR A 1 225 ? -8.899 5.861 11.694 1.00 98.62 225 TYR A O 1
ATOM 1886 N N . TYR A 1 226 ? -9.079 7.067 13.579 1.00 98.50 226 TYR A N 1
ATOM 1887 C CA . TYR A 1 226 ? -10.511 6.840 13.699 1.00 98.50 226 TYR A CA 1
ATOM 1888 C C . TYR A 1 226 ? -11.200 7.972 14.449 1.00 98.50 226 TYR A C 1
ATOM 1890 O O . TYR A 1 226 ? -10.597 8.639 15.295 1.00 98.50 226 TYR A O 1
ATOM 1898 N N . LYS A 1 227 ? -12.483 8.164 14.144 1.00 98.38 227 LYS A N 1
ATOM 1899 C CA . LYS A 1 227 ? -13.361 9.075 14.871 1.00 98.38 227 LYS A CA 1
ATOM 1900 C C . LYS A 1 227 ? -14.672 8.389 15.209 1.00 98.38 227 LYS A C 1
ATOM 1902 O O . LYS A 1 227 ? -15.536 8.216 14.349 1.00 98.38 227 LYS A O 1
ATOM 1907 N N . SER A 1 228 ? -14.808 8.017 16.477 1.00 98.25 228 SER A N 1
ATOM 1908 C CA . SER A 1 228 ? -15.881 7.151 16.966 1.00 98.25 228 SER A CA 1
ATOM 1909 C C . SER A 1 228 ? -16.282 7.500 18.395 1.00 98.25 228 SER A C 1
ATOM 1911 O O . SER A 1 228 ? -15.525 8.144 19.123 1.00 98.25 228 SER A O 1
ATOM 1913 N N . LYS A 1 229 ? -17.488 7.076 18.793 1.00 97.88 229 LYS A N 1
ATOM 1914 C CA . LYS A 1 229 ? -17.888 7.010 20.206 1.00 97.88 229 LYS A CA 1
ATOM 1915 C C . LYS A 1 229 ? -17.180 5.870 20.929 1.00 97.88 229 LYS A C 1
ATOM 1917 O O . LYS A 1 229 ? -16.997 5.950 22.134 1.00 97.88 229 LYS A O 1
ATOM 1922 N N . LYS A 1 230 ? -16.769 4.830 20.212 1.00 98.19 230 LYS A N 1
ATOM 1923 C CA . LYS A 1 230 ? -15.977 3.738 20.758 1.00 98.19 230 LYS A CA 1
ATOM 1924 C C . LYS A 1 230 ? -14.514 4.140 20.803 1.00 98.19 230 LYS A C 1
ATOM 1926 O O . LYS A 1 230 ? -13.936 4.515 19.785 1.00 98.19 230 LYS A O 1
ATOM 1931 N N . HIS A 1 231 ? -13.911 4.045 21.977 1.00 98.06 231 HIS A N 1
ATOM 1932 C CA . HIS A 1 231 ? -12.480 4.216 22.157 1.00 98.06 231 HIS A CA 1
ATOM 1933 C C . HIS A 1 231 ? -11.802 2.848 22.191 1.00 98.06 231 HIS A C 1
ATOM 1935 O O . HIS A 1 231 ? -12.134 2.001 23.017 1.00 98.06 231 HIS A O 1
ATOM 1941 N N . ILE A 1 232 ? -10.875 2.621 21.263 1.00 98.50 232 ILE A N 1
ATOM 1942 C CA . ILE A 1 232 ? -10.103 1.380 21.176 1.00 98.50 232 ILE A CA 1
ATOM 1943 C C . ILE A 1 232 ? -8.982 1.444 22.208 1.00 98.50 232 ILE A C 1
ATOM 1945 O O . ILE A 1 232 ? -8.114 2.312 22.105 1.00 98.50 232 ILE A O 1
ATOM 1949 N N . LYS A 1 233 ? -8.964 0.500 23.154 1.00 98.19 233 LYS A N 1
ATOM 1950 C CA . LYS A 1 233 ? -7.972 0.478 24.236 1.00 98.19 233 LYS A CA 1
ATOM 1951 C C . LYS A 1 233 ? -6.576 0.231 23.679 1.00 98.19 233 LYS A C 1
ATOM 1953 O O . LYS A 1 233 ? -6.353 -0.767 22.985 1.00 98.19 233 LYS A O 1
ATOM 1958 N N . GLU A 1 234 ? -5.607 1.057 24.050 1.00 98.12 234 GLU A N 1
ATOM 1959 C CA . GLU A 1 234 ? -4.271 1.053 23.454 1.00 98.12 234 GLU A CA 1
ATOM 1960 C C . GLU A 1 234 ? -3.538 -0.273 23.677 1.00 98.12 234 GLU A C 1
ATOM 1962 O O . GLU A 1 234 ? -3.002 -0.851 22.732 1.00 98.12 234 GLU A O 1
ATOM 1967 N N . HIS A 1 235 ? -3.588 -0.831 24.893 1.00 97.62 235 HIS A N 1
ATOM 1968 C CA . HIS A 1 235 ? -2.985 -2.137 25.190 1.00 97.62 235 HIS A CA 1
ATOM 1969 C C . HIS A 1 235 ? -3.560 -3.270 24.324 1.00 97.62 235 HIS A C 1
ATOM 1971 O O . HIS A 1 235 ? -2.835 -4.197 23.955 1.00 97.62 235 HIS A O 1
ATOM 1977 N N . SER A 1 236 ? -4.858 -3.207 24.014 1.00 98.00 236 SER A N 1
ATOM 1978 C CA . SER A 1 236 ? -5.558 -4.198 23.189 1.00 98.00 236 SER A CA 1
ATOM 1979 C C . SER A 1 236 ? -5.107 -4.102 21.726 1.00 98.00 236 SER A C 1
ATOM 1981 O O . SER A 1 236 ? -4.763 -5.107 21.100 1.00 98.00 236 SER A O 1
ATOM 1983 N N . LEU A 1 237 ? -4.966 -2.872 21.220 1.00 98.44 237 LEU A N 1
ATOM 1984 C CA . LEU A 1 237 ? -4.510 -2.589 19.866 1.00 98.44 237 LEU A CA 1
ATOM 1985 C C . LEU A 1 237 ? -3.032 -2.955 19.671 1.00 98.44 237 LEU A C 1
ATOM 1987 O O . LEU A 1 237 ? -2.697 -3.564 18.659 1.00 98.44 237 LEU A O 1
ATOM 1991 N N . VAL A 1 238 ? -2.156 -2.682 20.648 1.00 98.25 238 VAL A N 1
ATOM 1992 C CA . VAL A 1 238 ? -0.752 -3.138 20.598 1.00 98.25 238 VAL A CA 1
ATOM 1993 C C . VAL A 1 238 ? -0.682 -4.661 20.497 1.00 98.25 238 VAL A C 1
ATOM 1995 O O . VAL A 1 238 ? 0.002 -5.189 19.621 1.00 98.25 238 VAL A O 1
ATOM 1998 N N . LYS A 1 239 ? -1.421 -5.386 21.348 1.00 97.94 239 LYS A N 1
ATOM 1999 C CA . LYS A 1 239 ? -1.469 -6.857 21.313 1.00 97.94 239 LYS A CA 1
ATOM 2000 C C . LYS A 1 239 ? -1.962 -7.381 19.965 1.00 97.94 239 LYS A C 1
ATOM 2002 O O . LYS A 1 239 ? -1.348 -8.294 19.413 1.00 97.94 239 LYS A O 1
ATOM 2007 N N . TYR A 1 240 ? -3.021 -6.783 19.425 1.00 98.44 240 TYR A N 1
ATOM 2008 C CA . TYR A 1 240 ? -3.548 -7.126 18.109 1.00 98.44 240 TYR A CA 1
ATOM 2009 C C . TYR A 1 240 ? -2.513 -6.903 16.997 1.00 98.44 240 TYR A C 1
ATOM 2011 O O . TYR A 1 240 ? -2.248 -7.818 16.221 1.00 98.44 240 TYR A O 1
ATOM 2019 N N . LEU A 1 241 ? -1.859 -5.741 16.943 1.00 98.31 241 LEU A N 1
ATOM 2020 C CA . LEU A 1 241 ? -0.854 -5.446 15.916 1.00 98.31 241 LEU A CA 1
ATOM 2021 C C . LEU A 1 241 ? 0.388 -6.344 16.043 1.00 98.31 241 LEU A C 1
ATOM 2023 O O . LEU A 1 241 ? 0.924 -6.807 15.036 1.00 98.31 241 LEU A O 1
ATOM 2027 N N . CYS A 1 242 ? 0.811 -6.680 17.266 1.00 97.62 242 CYS A N 1
ATOM 2028 C CA . CYS A 1 242 ? 1.865 -7.668 17.502 1.00 97.62 242 CYS A CA 1
ATOM 2029 C C . CYS A 1 242 ? 1.474 -9.088 17.063 1.00 97.62 242 CYS A C 1
ATOM 2031 O O . CYS A 1 242 ? 2.357 -9.899 16.778 1.00 97.62 242 CYS A O 1
ATOM 2033 N N . SER A 1 243 ? 0.180 -9.401 16.978 1.00 97.50 243 SER A N 1
ATOM 2034 C CA . SER A 1 243 ? -0.294 -10.727 16.579 1.00 97.50 243 SER A CA 1
ATOM 2035 C C . SER A 1 243 ? 0.002 -11.059 15.108 1.00 97.50 243 SER A C 1
ATOM 2037 O O . SER A 1 243 ? 0.110 -12.227 14.757 1.00 97.50 243 SER A O 1
ATOM 2039 N N . PHE A 1 244 ? 0.298 -10.060 14.267 1.00 97.25 244 PHE A N 1
ATOM 2040 C CA . PHE A 1 244 ? 0.695 -10.250 12.862 1.00 97.25 244 PHE A CA 1
ATOM 2041 C C . PHE A 1 244 ? 2.071 -10.912 12.696 1.00 97.25 244 PHE A C 1
ATOM 2043 O O . PHE A 1 244 ? 2.453 -11.308 11.596 1.00 97.25 244 PHE A O 1
ATOM 2050 N N . ARG A 1 245 ? 2.841 -11.059 13.781 1.00 95.88 245 ARG A N 1
ATOM 2051 C CA . ARG A 1 245 ? 4.259 -11.427 13.719 1.00 95.88 245 ARG A CA 1
ATOM 2052 C C . ARG A 1 245 ? 4.520 -12.755 13.000 1.00 95.88 245 ARG A C 1
ATOM 2054 O O . ARG A 1 245 ? 5.580 -12.886 12.392 1.00 95.88 245 ARG A O 1
ATOM 2061 N N . SER A 1 246 ? 3.611 -13.724 13.055 1.00 93.75 246 SER A N 1
ATOM 2062 C CA . SER A 1 246 ? 3.736 -15.022 12.361 1.00 93.75 246 SER A CA 1
ATOM 2063 C C . SER A 1 246 ? 2.723 -15.197 11.231 1.00 93.75 246 SER A C 1
ATOM 2065 O O . SER A 1 246 ? 2.523 -16.317 10.768 1.00 93.75 246 SER A O 1
ATOM 2067 N N . GLU A 1 247 ? 2.102 -14.107 10.788 1.00 93.75 247 GLU A N 1
ATOM 2068 C CA . GLU A 1 247 ? 1.168 -14.108 9.668 1.00 93.75 247 GLU A CA 1
ATOM 2069 C C . GLU A 1 247 ? 1.894 -14.088 8.325 1.00 93.75 247 GLU A C 1
ATOM 2071 O O . GLU A 1 247 ? 2.971 -13.501 8.205 1.00 93.75 247 GLU A O 1
ATOM 2076 N N . TYR A 1 248 ? 1.302 -14.744 7.325 1.00 93.12 248 TYR A N 1
ATOM 2077 C CA . TYR A 1 248 ? 1.864 -14.921 5.983 1.00 93.12 248 TYR A CA 1
ATOM 2078 C C . TYR A 1 248 ? 0.962 -14.264 4.944 1.00 93.12 248 TYR A C 1
ATOM 2080 O O . TYR A 1 248 ? 0.031 -14.888 4.440 1.00 93.12 248 TYR A O 1
ATOM 2088 N N . HIS A 1 249 ? 1.227 -12.999 4.633 1.00 92.81 249 HIS A N 1
ATOM 2089 C CA . HIS A 1 249 ? 0.315 -12.177 3.840 1.00 92.81 249 HIS A CA 1
ATOM 2090 C C . HIS A 1 249 ? 1.055 -11.175 2.958 1.00 92.81 249 HIS A C 1
ATOM 2092 O O . HIS A 1 249 ? 2.212 -10.830 3.207 1.00 92.81 249 HIS A O 1
ATOM 2098 N N . PHE A 1 250 ? 0.372 -10.690 1.921 1.00 95.88 250 PHE A N 1
ATOM 2099 C CA . PHE A 1 250 ? 0.824 -9.503 1.195 1.00 95.88 250 PHE A CA 1
ATOM 2100 C C . PHE A 1 250 ? 0.576 -8.234 2.022 1.00 95.88 250 PHE A C 1
ATOM 2102 O O . PHE A 1 250 ? -0.222 -8.220 2.964 1.00 95.88 250 PHE A O 1
ATOM 2109 N N . HIS A 1 251 ? 1.276 -7.150 1.696 1.00 97.56 251 HIS A N 1
ATOM 2110 C CA . HIS A 1 251 ? 1.204 -5.904 2.466 1.00 97.56 251 HIS A CA 1
ATOM 2111 C C . HIS A 1 251 ? -0.198 -5.286 2.371 1.00 97.56 251 HIS A C 1
ATOM 2113 O O . HIS A 1 251 ? -0.761 -4.844 3.375 1.00 97.56 251 HIS A O 1
ATOM 2119 N N . GLU A 1 252 ? -0.789 -5.333 1.177 1.00 98.19 252 GLU A N 1
ATOM 2120 C CA . GLU A 1 252 ? -2.158 -4.921 0.873 1.00 98.19 252 GLU A CA 1
ATOM 2121 C C . GLU A 1 252 ? -3.173 -5.709 1.698 1.00 98.19 252 GLU A C 1
ATOM 2123 O O . GLU A 1 252 ? -4.075 -5.123 2.294 1.00 98.19 252 GLU A O 1
ATOM 2128 N N . GLU A 1 253 ? -2.988 -7.029 1.786 1.00 97.12 253 GLU A N 1
ATOM 2129 C CA . GLU A 1 253 ? -3.823 -7.908 2.605 1.00 97.12 253 GLU A CA 1
ATOM 2130 C C . GLU A 1 253 ? -3.726 -7.521 4.081 1.00 97.12 253 GLU A C 1
ATOM 2132 O O . GLU A 1 253 ? -4.750 -7.401 4.744 1.00 97.12 253 GLU A O 1
ATOM 2137 N N . CYS A 1 254 ? -2.519 -7.247 4.589 1.00 97.69 254 CYS A N 1
ATOM 2138 C CA . CYS A 1 254 ? -2.324 -6.818 5.976 1.00 97.69 254 CYS A CA 1
ATOM 2139 C C . CYS A 1 254 ? -3.058 -5.517 6.298 1.00 97.69 254 CYS A C 1
ATOM 2141 O O . CYS A 1 254 ? -3.703 -5.413 7.340 1.00 97.69 254 CYS A O 1
ATOM 2143 N N . CYS A 1 255 ? -3.002 -4.542 5.393 1.00 98.50 255 CYS A N 1
ATOM 2144 C CA . CYS A 1 255 ? -3.723 -3.285 5.551 1.00 98.50 255 CYS A CA 1
ATOM 2145 C C . CYS A 1 255 ? -5.246 -3.494 5.550 1.00 98.50 255 CYS A C 1
ATOM 2147 O O . CYS A 1 255 ? -5.940 -2.962 6.416 1.00 98.50 255 CYS A O 1
ATOM 2149 N N . GLU A 1 256 ? -5.764 -4.311 4.628 1.00 98.44 256 GLU A N 1
ATOM 2150 C CA . GLU A 1 256 ? -7.195 -4.628 4.552 1.00 98.44 256 GLU A CA 1
ATOM 2151 C C . GLU A 1 256 ? -7.689 -5.412 5.772 1.00 98.44 256 GLU A C 1
ATOM 2153 O O . GLU A 1 256 ? -8.780 -5.134 6.267 1.00 98.44 256 GLU A O 1
ATOM 2158 N N . MET A 1 257 ? -6.881 -6.337 6.295 1.00 97.44 257 MET A N 1
ATOM 2159 C CA . MET A 1 257 ? -7.175 -7.073 7.526 1.00 97.44 257 MET A CA 1
ATOM 2160 C C . MET A 1 257 ? -7.305 -6.137 8.725 1.00 97.44 257 MET A C 1
ATOM 2162 O O . MET A 1 257 ? -8.337 -6.154 9.396 1.00 97.44 257 MET A O 1
ATOM 2166 N N . ILE A 1 258 ? -6.296 -5.288 8.960 1.00 98.62 258 ILE A N 1
ATOM 2167 C CA . ILE A 1 258 ? -6.310 -4.315 10.061 1.00 98.62 258 ILE A CA 1
ATOM 2168 C C . ILE A 1 258 ? -7.531 -3.407 9.922 1.00 98.62 258 ILE A C 1
ATOM 2170 O O . ILE A 1 258 ? -8.300 -3.271 10.871 1.00 98.62 258 ILE A O 1
ATOM 2174 N N . TYR A 1 259 ? -7.763 -2.844 8.731 1.00 98.62 259 TYR A N 1
ATOM 2175 C CA . TYR A 1 259 ? -8.941 -2.014 8.487 1.00 98.62 259 TYR A CA 1
ATOM 2176 C C . TYR A 1 259 ? -10.229 -2.765 8.824 1.00 98.62 259 TYR A C 1
ATOM 2178 O O . TYR A 1 259 ? -11.075 -2.236 9.538 1.00 98.62 259 TYR A O 1
ATOM 2186 N N . LYS A 1 260 ? -10.390 -4.002 8.342 1.00 98.00 260 LYS A N 1
ATOM 2187 C CA . LYS A 1 260 ? -11.633 -4.752 8.513 1.00 98.00 260 LYS A CA 1
ATOM 2188 C C . LYS A 1 260 ? -11.915 -5.100 9.971 1.00 98.00 260 LYS A C 1
ATOM 2190 O O . LYS A 1 260 ? -13.062 -4.978 10.388 1.00 98.00 260 LYS A O 1
ATOM 2195 N N . ARG A 1 261 ? -10.904 -5.488 10.755 1.00 98.19 261 ARG A N 1
ATOM 2196 C CA . ARG A 1 261 ? -11.097 -5.768 12.189 1.00 98.19 261 ARG A CA 1
ATOM 2197 C C . ARG A 1 261 ? -11.493 -4.522 12.970 1.00 98.19 261 ARG A C 1
ATOM 2199 O O . ARG A 1 261 ? -12.388 -4.595 13.803 1.00 98.19 261 ARG A O 1
ATOM 2206 N N . LEU A 1 262 ? -10.876 -3.380 12.668 1.00 98.62 262 LEU A N 1
ATOM 2207 C CA . LEU A 1 262 ? -11.239 -2.108 13.294 1.00 98.62 262 LEU A CA 1
ATOM 2208 C C . LEU A 1 262 ? -12.631 -1.645 12.847 1.00 98.62 262 LEU A C 1
ATOM 2210 O O . LEU A 1 262 ? -13.419 -1.200 13.672 1.00 98.62 262 LEU A O 1
ATOM 2214 N N . TYR A 1 263 ? -12.967 -1.814 11.570 1.00 97.75 263 TYR A N 1
ATOM 2215 C CA . TYR A 1 263 ? -14.294 -1.517 11.032 1.00 97.75 263 TYR A CA 1
ATOM 2216 C C . TYR A 1 263 ? -15.396 -2.350 11.705 1.00 97.75 263 TYR A C 1
ATOM 2218 O O . TYR A 1 263 ? -16.463 -1.821 11.989 1.00 97.75 263 TYR A O 1
ATOM 2226 N N . ASP A 1 264 ? -15.140 -3.632 11.989 1.00 97.50 264 ASP A N 1
ATOM 2227 C CA . ASP A 1 264 ? -16.094 -4.505 12.690 1.00 97.50 264 ASP A CA 1
ATOM 2228 C C . ASP A 1 264 ? -16.243 -4.167 14.181 1.00 97.50 264 ASP A C 1
ATOM 2230 O O . ASP A 1 264 ? -17.279 -4.455 14.779 1.00 97.50 264 ASP A O 1
ATOM 2234 N N . LEU A 1 265 ? -15.204 -3.586 14.786 1.00 98.06 265 LEU A N 1
ATOM 2235 C CA . LEU A 1 265 ? -15.201 -3.157 16.183 1.00 98.06 265 LEU A CA 1
ATOM 2236 C C . LEU A 1 265 ? -15.957 -1.828 16.372 1.00 98.06 265 LEU A C 1
ATOM 2238 O O . LEU A 1 265 ? -16.715 -1.666 17.335 1.00 98.06 265 LEU A O 1
ATOM 2242 N N . LEU A 1 266 ? -15.744 -0.880 15.457 1.00 97.75 266 LEU A N 1
ATOM 2243 C CA . LEU A 1 266 ? -16.332 0.462 15.468 1.00 97.75 266 LEU A CA 1
ATOM 2244 C C . LEU A 1 266 ? -17.780 0.473 14.942 1.00 97.75 266 LEU A C 1
ATOM 2246 O O . LEU A 1 266 ? -18.336 -0.561 14.572 1.00 97.75 266 LEU A O 1
ATOM 2250 N N . ASP A 1 267 ? -18.431 1.638 14.955 1.00 95.69 267 ASP A N 1
ATOM 2251 C CA . ASP A 1 267 ? -19.763 1.785 14.369 1.00 95.69 267 ASP A CA 1
ATOM 2252 C C . ASP A 1 267 ? -19.666 2.056 12.861 1.00 95.69 267 ASP A C 1
ATOM 2254 O O . ASP A 1 267 ? -18.740 2.699 12.372 1.00 95.69 267 ASP A O 1
ATOM 2258 N N . LYS A 1 268 ? -20.664 1.592 12.102 1.00 90.81 268 LYS A N 1
ATOM 2259 C CA . LYS A 1 268 ? -20.662 1.611 10.627 1.00 90.81 268 LYS A CA 1
ATOM 2260 C C . LYS A 1 268 ? -20.439 2.999 10.002 1.00 90.81 268 LYS A C 1
ATOM 2262 O O . LYS A 1 268 ? -19.874 3.087 8.915 1.00 90.81 268 LYS A O 1
ATOM 2267 N N . ASP A 1 269 ? -20.894 4.053 10.677 1.00 92.75 269 ASP A N 1
ATOM 2268 C CA . ASP A 1 269 ? -20.820 5.444 10.206 1.00 92.75 269 ASP A CA 1
ATOM 2269 C C . ASP A 1 269 ? -19.649 6.223 10.831 1.00 92.75 269 ASP A C 1
ATOM 2271 O O . ASP A 1 269 ? -19.613 7.459 10.787 1.00 92.75 269 ASP A O 1
ATOM 2275 N N . ASP A 1 270 ? -18.709 5.530 11.470 1.00 97.38 270 ASP A N 1
ATOM 2276 C CA . ASP A 1 270 ? -17.483 6.142 11.962 1.00 97.38 270 ASP A CA 1
ATOM 2277 C C . ASP A 1 270 ? -16.491 6.408 10.834 1.00 97.38 270 ASP A C 1
ATOM 2279 O O . ASP A 1 270 ? -16.511 5.784 9.772 1.00 97.38 270 ASP A O 1
ATOM 2283 N N . GLU A 1 271 ? -15.637 7.400 11.061 1.00 98.19 271 GLU A N 1
ATOM 2284 C CA . GLU A 1 271 ? -14.523 7.676 10.166 1.00 98.19 271 GLU A CA 1
ATOM 2285 C C . GLU A 1 271 ? -13.379 6.734 10.559 1.00 98.19 271 GLU A C 1
ATOM 2287 O O . GLU A 1 271 ? -13.039 6.639 11.741 1.00 98.19 271 GLU A O 1
ATOM 2292 N N . LEU A 1 272 ? -12.787 6.035 9.591 1.00 98.62 272 LEU A N 1
ATOM 2293 C CA . LEU A 1 272 ? -11.676 5.109 9.809 1.00 98.62 272 LEU A CA 1
ATOM 2294 C C . LEU A 1 272 ? -10.685 5.232 8.657 1.00 98.62 272 LEU A C 1
ATOM 2296 O O . LEU A 1 272 ? -11.071 5.266 7.492 1.00 98.62 272 LEU A O 1
ATOM 2300 N N . PHE A 1 273 ? -9.398 5.260 8.975 1.00 98.62 273 PHE A N 1
ATOM 2301 C CA . PHE A 1 273 ? -8.321 5.190 8.001 1.00 98.62 273 PHE A CA 1
ATOM 2302 C C . PHE A 1 273 ? -7.172 4.349 8.537 1.00 98.62 273 PHE A C 1
ATOM 2304 O O . PHE A 1 273 ? -6.780 4.470 9.695 1.00 98.62 273 PHE A O 1
ATOM 2311 N N . VAL A 1 274 ? -6.628 3.506 7.668 1.00 98.75 274 VAL A N 1
ATOM 2312 C CA . VAL A 1 274 ? -5.459 2.677 7.927 1.00 98.75 274 VAL A CA 1
ATOM 2313 C C . VAL A 1 274 ? -4.497 2.839 6.758 1.00 98.75 274 VAL A C 1
ATOM 2315 O O . VAL A 1 274 ? -4.875 2.683 5.598 1.00 98.75 274 VAL A O 1
ATOM 2318 N N . SER A 1 275 ? -3.237 3.131 7.050 1.00 98.38 275 SER A N 1
ATOM 2319 C CA . SER A 1 27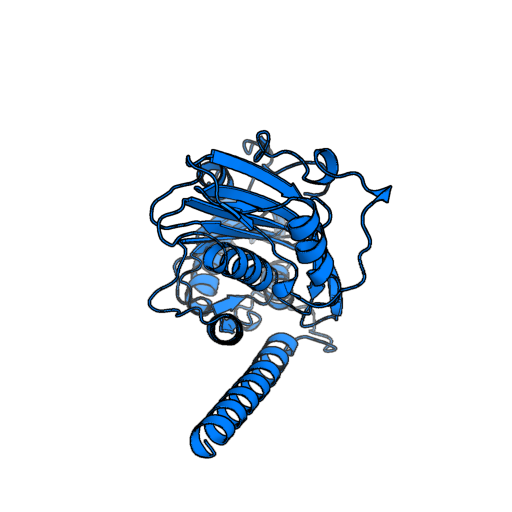5 ? -2.150 3.114 6.071 1.00 98.38 275 SER A CA 1
ATOM 2320 C C . SER A 1 275 ? -0.985 2.337 6.644 1.00 98.38 275 SER A C 1
ATOM 2322 O O . SER A 1 275 ? -0.603 2.572 7.785 1.00 98.38 275 SER A O 1
ATOM 2324 N N . ALA A 1 276 ? -0.403 1.438 5.860 1.00 97.75 276 ALA A N 1
ATOM 2325 C CA . ALA A 1 276 ? 0.829 0.758 6.232 1.00 97.75 276 ALA A CA 1
ATOM 2326 C C . ALA A 1 276 ? 1.944 1.192 5.282 1.00 97.75 276 ALA A C 1
ATOM 2328 O O . ALA A 1 276 ? 1.755 1.159 4.072 1.00 97.75 276 ALA A O 1
ATOM 2329 N N . LEU A 1 277 ? 3.086 1.618 5.813 1.00 97.31 277 LEU A N 1
ATOM 2330 C CA . LEU A 1 277 ? 4.275 1.961 5.037 1.00 97.31 277 LEU A CA 1
ATOM 2331 C C . LEU A 1 277 ? 5.344 0.906 5.321 1.00 97.31 277 LEU A C 1
ATOM 2333 O O . LEU A 1 277 ? 5.986 0.924 6.373 1.00 97.31 277 LEU A O 1
ATOM 2337 N N . TYR A 1 278 ? 5.495 -0.053 4.406 1.00 97.00 278 TYR A N 1
ATOM 2338 C CA . TYR A 1 278 ? 6.478 -1.122 4.549 1.00 97.00 278 TYR A CA 1
ATOM 2339 C C . TYR A 1 278 ? 7.861 -0.691 4.067 1.00 97.00 278 TYR A C 1
ATOM 2341 O O . TYR A 1 278 ? 8.020 0.126 3.162 1.00 97.00 278 TYR A O 1
ATOM 2349 N N . THR A 1 279 ? 8.878 -1.288 4.674 1.00 95.81 279 THR A N 1
ATOM 2350 C CA . THR A 1 279 ? 10.265 -1.207 4.221 1.00 95.81 279 THR A CA 1
ATOM 2351 C C . THR A 1 279 ? 10.440 -1.923 2.884 1.00 95.81 279 THR A C 1
ATOM 2353 O O . THR A 1 279 ? 9.715 -2.861 2.546 1.00 95.81 279 THR A O 1
ATOM 2356 N N . ARG A 1 280 ? 11.436 -1.490 2.110 1.00 93.56 280 ARG A N 1
ATOM 2357 C CA . ARG A 1 280 ? 11.690 -2.052 0.782 1.00 93.56 280 ARG A CA 1
ATOM 2358 C C . ARG A 1 280 ? 12.258 -3.471 0.839 1.00 93.56 280 ARG A C 1
ATOM 2360 O O . ARG A 1 280 ? 13.147 -3.773 1.634 1.00 93.56 280 ARG A O 1
ATOM 2367 N N . ARG A 1 281 ? 11.851 -4.302 -0.119 1.00 89.94 281 ARG A N 1
ATOM 2368 C CA . ARG A 1 281 ? 12.450 -5.604 -0.430 1.00 89.94 281 ARG A CA 1
ATOM 2369 C C . ARG A 1 281 ? 12.790 -5.697 -1.896 1.00 89.94 281 ARG A C 1
ATOM 2371 O O . ARG A 1 281 ? 11.993 -5.358 -2.761 1.00 89.94 281 ARG A O 1
ATOM 2378 N N . GLY A 1 282 ? 14.014 -6.137 -2.176 1.00 88.44 282 GLY A N 1
ATOM 2379 C CA . GLY A 1 282 ? 14.512 -6.202 -3.544 1.00 88.44 282 GLY A CA 1
ATOM 2380 C C . GLY A 1 282 ? 14.388 -4.868 -4.289 1.00 88.44 282 GLY A C 1
ATOM 2381 O O . GLY A 1 282 ? 14.109 -4.893 -5.480 1.00 88.44 282 GLY A O 1
ATOM 2382 N N . GLY A 1 283 ? 14.567 -3.739 -3.599 1.00 93.94 283 GLY A N 1
ATOM 2383 C CA . GLY A 1 283 ? 14.485 -2.413 -4.212 1.00 93.94 283 GLY A CA 1
ATOM 2384 C C . GLY A 1 283 ? 13.065 -1.878 -4.411 1.00 93.94 283 GLY A C 1
ATOM 2385 O O . GLY A 1 283 ? 12.922 -0.843 -5.053 1.00 93.94 283 GLY A O 1
ATOM 2386 N N . ILE A 1 284 ? 12.029 -2.537 -3.878 1.00 96.88 284 ILE A N 1
ATOM 2387 C CA . ILE A 1 284 ? 10.628 -2.115 -4.013 1.00 96.88 284 ILE A CA 1
ATOM 2388 C C . ILE A 1 284 ? 9.960 -2.043 -2.640 1.00 96.88 284 ILE A C 1
ATOM 2390 O O . ILE A 1 284 ? 10.103 -2.974 -1.852 1.00 96.88 284 ILE A O 1
ATOM 2394 N N . ASP A 1 285 ? 9.224 -0.970 -2.359 1.00 96.56 285 ASP A N 1
ATOM 2395 C CA . ASP A 1 285 ? 8.297 -0.913 -1.223 1.00 96.56 285 ASP A CA 1
ATOM 2396 C C . ASP A 1 285 ? 6.832 -0.806 -1.650 1.00 96.56 285 ASP A C 1
ATOM 2398 O O . ASP A 1 285 ? 6.528 -0.490 -2.804 1.00 96.56 285 ASP A O 1
ATOM 2402 N N . ILE A 1 286 ? 5.939 -1.095 -0.697 1.00 97.50 286 ILE A N 1
ATOM 2403 C CA . ILE A 1 286 ? 4.488 -1.076 -0.881 1.00 97.50 286 ILE A CA 1
ATOM 2404 C C . ILE A 1 286 ? 3.851 -0.358 0.306 1.00 97.50 286 ILE A C 1
ATOM 2406 O O . ILE A 1 286 ? 4.117 -0.662 1.471 1.00 97.50 286 ILE A O 1
ATOM 2410 N N . CYS A 1 287 ? 2.996 0.599 -0.013 1.00 97.38 287 CYS A N 1
ATOM 2411 C CA . CYS A 1 287 ? 2.367 1.527 0.908 1.00 97.38 287 CYS A CA 1
ATOM 2412 C C . CYS A 1 287 ? 0.839 1.492 0.707 1.00 97.38 287 CYS A C 1
ATOM 2414 O O . CYS A 1 287 ? 0.286 2.405 0.085 1.00 97.38 287 CYS A O 1
ATOM 2416 N N . PRO A 1 288 ? 0.142 0.420 1.130 1.00 98.31 288 PRO A N 1
ATOM 2417 C CA . PRO A 1 288 ? -1.309 0.335 1.014 1.00 98.31 288 PRO A CA 1
ATOM 2418 C C . PRO A 1 288 ? -2.007 1.285 1.989 1.00 98.31 288 PRO A C 1
ATOM 2420 O O . PRO A 1 288 ? -1.617 1.423 3.151 1.00 98.31 288 PRO A O 1
ATOM 2423 N N . THR A 1 289 ? -3.091 1.899 1.524 1.00 98.38 289 THR A N 1
ATOM 2424 C CA . THR A 1 289 ? -3.959 2.745 2.343 1.00 98.38 289 THR A CA 1
ATOM 2425 C C . THR A 1 289 ? -5.437 2.471 2.080 1.00 98.38 289 THR A C 1
ATOM 2427 O O . THR A 1 289 ? -5.834 2.253 0.931 1.00 98.38 289 THR A O 1
ATOM 2430 N N . ARG A 1 290 ? -6.245 2.449 3.146 1.00 98.50 290 ARG A N 1
ATOM 2431 C CA . ARG A 1 290 ? -7.688 2.179 3.154 1.00 98.50 290 ARG A CA 1
ATOM 2432 C C . ARG A 1 290 ? -8.399 3.184 4.062 1.00 98.50 290 ARG A C 1
ATOM 2434 O O . ARG A 1 290 ? -7.920 3.437 5.166 1.00 98.50 290 ARG A O 1
ATOM 2441 N N . TRP A 1 291 ? -9.528 3.746 3.639 1.00 98.25 291 TRP A N 1
ATOM 2442 C CA . TRP A 1 291 ? -10.334 4.654 4.465 1.00 98.25 291 TRP A CA 1
ATOM 2443 C C . TRP A 1 291 ? -11.837 4.522 4.220 1.00 98.25 291 TRP A C 1
ATOM 2445 O O . TRP A 1 291 ? -12.271 3.982 3.205 1.00 98.25 291 TRP A O 1
ATOM 2455 N N . SER A 1 292 ? -12.637 5.022 5.156 1.00 97.50 292 SER A N 1
ATOM 2456 C CA . SER A 1 292 ? -14.095 4.989 5.106 1.00 97.50 292 SER A CA 1
ATOM 2457 C C . SER A 1 292 ? -14.667 5.977 4.082 1.00 97.50 292 SER A C 1
ATOM 2459 O O . SER A 1 292 ? -14.244 7.122 3.991 1.00 97.50 292 SER A O 1
ATOM 2461 N N . LYS A 1 293 ? -15.699 5.564 3.335 1.00 95.00 293 LYS A N 1
ATOM 2462 C CA . LYS A 1 293 ? -16.319 6.348 2.239 1.00 95.00 293 LYS A CA 1
ATOM 2463 C C . LYS A 1 293 ? -16.899 7.712 2.654 1.00 95.00 293 LYS A C 1
ATOM 2465 O O . LYS A 1 293 ? -17.155 8.560 1.809 1.00 95.00 293 LYS A O 1
ATOM 2470 N N . ASN A 1 294 ? -17.164 7.909 3.943 1.00 93.81 294 ASN A N 1
ATOM 2471 C CA . ASN A 1 294 ? -17.694 9.146 4.529 1.00 93.81 294 ASN A CA 1
ATOM 2472 C C . ASN A 1 294 ? -16.599 10.164 4.906 1.00 93.81 294 ASN A C 1
ATOM 2474 O O . ASN A 1 294 ? -16.914 11.218 5.453 1.00 93.81 294 ASN A O 1
ATOM 2478 N N . PHE A 1 295 ? -15.330 9.850 4.645 1.00 93.25 295 PHE A N 1
ATOM 2479 C CA . PHE A 1 295 ? -14.170 10.628 5.061 1.00 93.25 295 PHE A CA 1
ATOM 2480 C C . PHE A 1 295 ? -13.110 10.632 3.956 1.00 93.25 295 PHE A C 1
ATOM 2482 O O . PHE A 1 295 ? -13.021 9.715 3.149 1.00 93.25 295 PHE A O 1
ATOM 2489 N N . THR A 1 296 ? -12.276 11.668 3.898 1.00 91.62 296 THR A N 1
ATOM 2490 C CA . THR A 1 296 ? -11.097 11.685 3.024 1.00 91.62 296 THR A CA 1
ATOM 2491 C C . THR A 1 296 ? -9.897 12.159 3.841 1.00 91.62 296 THR A C 1
ATOM 2493 O O . THR A 1 296 ? -9.842 13.338 4.207 1.00 91.62 296 THR A O 1
ATOM 2496 N N . PRO A 1 297 ? -8.931 11.273 4.145 1.00 91.50 297 PRO A N 1
ATOM 2497 C CA . PRO A 1 297 ? -7.756 11.643 4.922 1.00 91.50 297 PRO A CA 1
ATOM 2498 C C . PRO A 1 297 ? -6.885 12.637 4.153 1.00 91.50 297 PRO A C 1
ATOM 2500 O O . PRO A 1 297 ? -6.562 12.427 2.982 1.00 91.50 297 PRO A O 1
ATOM 2503 N N . LYS A 1 298 ? -6.455 13.715 4.814 1.00 91.19 298 LYS A N 1
ATOM 2504 C CA . LYS A 1 298 ? -5.614 14.749 4.184 1.00 91.19 298 LYS A CA 1
ATOM 2505 C C . LYS A 1 298 ? -4.254 14.190 3.771 1.00 91.19 298 LYS A C 1
ATOM 2507 O O . LYS A 1 298 ? -3.721 14.557 2.732 1.00 91.19 298 LYS A O 1
ATOM 2512 N N . GLU A 1 299 ? -3.724 13.270 4.566 1.00 89.06 299 GLU A N 1
ATOM 2513 C CA . GLU A 1 299 ? -2.424 12.633 4.378 1.00 89.06 299 GLU A CA 1
ATOM 2514 C C . GLU A 1 299 ? -2.377 11.777 3.106 1.00 89.06 299 GLU A C 1
ATOM 2516 O O . GLU A 1 299 ? -1.330 11.661 2.468 1.00 89.06 299 GLU A O 1
ATOM 2521 N N . VAL A 1 300 ? -3.526 11.231 2.688 1.00 89.38 300 VAL A N 1
ATOM 2522 C CA . VAL A 1 300 ? -3.635 10.457 1.446 1.00 89.38 300 VAL A CA 1
ATOM 2523 C C . VAL A 1 300 ? -3.355 11.333 0.233 1.00 89.38 300 VAL A C 1
ATOM 2525 O O . VAL A 1 300 ? -2.732 10.846 -0.706 1.00 89.38 300 VAL A O 1
ATOM 2528 N N . ALA A 1 301 ? -3.750 12.611 0.249 1.00 92.56 301 ALA A N 1
ATOM 2529 C CA . ALA A 1 301 ? -3.567 13.505 -0.891 1.00 92.56 301 ALA A CA 1
ATOM 2530 C C . ALA A 1 301 ? -2.089 13.635 -1.290 1.00 92.56 301 ALA A C 1
ATOM 2532 O O . ALA A 1 301 ? -1.767 13.528 -2.470 1.00 92.56 301 ALA A O 1
ATOM 2533 N N . ASP A 1 302 ? -1.187 13.793 -0.317 1.00 93.94 302 ASP A N 1
ATOM 2534 C CA . ASP A 1 302 ? 0.254 13.842 -0.580 1.00 93.94 302 ASP A CA 1
ATOM 2535 C C . ASP A 1 302 ? 0.831 12.460 -0.913 1.00 93.94 302 ASP A C 1
ATOM 2537 O O . ASP A 1 302 ? 1.694 12.346 -1.789 1.00 93.94 302 ASP A O 1
ATOM 2541 N N . LEU A 1 303 ? 0.332 11.395 -0.276 1.00 92.56 303 LEU A N 1
ATOM 2542 C CA . LEU A 1 303 ? 0.798 10.031 -0.534 1.00 92.56 303 LEU A CA 1
ATOM 2543 C C . LEU A 1 303 ? 0.503 9.581 -1.975 1.00 92.56 303 LEU A C 1
ATOM 2545 O O . LEU A 1 303 ? 1.383 9.022 -2.635 1.00 92.56 303 LEU A O 1
ATOM 2549 N N . ILE A 1 304 ? -0.692 9.867 -2.503 1.00 94.69 304 ILE A N 1
ATOM 2550 C CA . ILE A 1 304 ? -1.104 9.469 -3.862 1.00 94.69 304 ILE A CA 1
ATOM 2551 C C . ILE A 1 304 ? -0.662 10.456 -4.946 1.00 94.69 304 ILE A C 1
ATOM 2553 O O . ILE A 1 304 ? -0.809 10.165 -6.137 1.00 94.69 304 ILE A O 1
ATOM 2557 N N . ASP A 1 305 ? -0.156 11.631 -4.585 1.00 94.50 305 ASP A N 1
ATOM 2558 C CA . ASP A 1 305 ? 0.339 12.601 -5.554 1.00 94.50 305 ASP A CA 1
ATOM 2559 C C . ASP A 1 305 ? 1.643 12.086 -6.171 1.00 94.50 305 ASP A C 1
ATOM 2561 O O . ASP A 1 305 ? 2.687 11.989 -5.523 1.00 94.50 305 ASP A O 1
ATOM 2565 N N . THR A 1 306 ? 1.591 11.713 -7.447 1.00 92.44 306 THR A N 1
ATOM 2566 C CA . THR A 1 306 ? 2.743 11.154 -8.160 1.00 92.44 306 THR A CA 1
ATOM 2567 C C . THR A 1 306 ? 3.841 12.184 -8.416 1.00 92.44 306 THR A C 1
ATOM 2569 O O . THR A 1 306 ? 4.949 11.792 -8.757 1.00 92.44 306 THR A O 1
ATOM 2572 N N . SER A 1 307 ? 3.566 13.480 -8.232 1.00 90.38 307 SER A N 1
ATOM 2573 C CA . SER A 1 307 ? 4.547 14.568 -8.347 1.00 90.38 307 SER A CA 1
ATOM 2574 C C . SER A 1 307 ? 5.300 14.869 -7.045 1.00 90.38 307 SER A C 1
ATOM 2576 O O . SER A 1 307 ? 6.108 15.796 -6.995 1.00 90.38 307 SER A O 1
ATOM 2578 N N . LYS A 1 308 ? 5.059 14.091 -5.984 1.00 93.44 308 LYS A N 1
ATOM 2579 C CA . LYS A 1 308 ? 5.706 14.243 -4.679 1.00 93.44 308 LYS A CA 1
ATOM 2580 C C . LYS A 1 308 ? 6.284 12.923 -4.195 1.00 93.44 308 LYS A C 1
ATOM 2582 O O . LYS A 1 308 ? 5.705 11.848 -4.394 1.00 93.44 308 LYS A O 1
ATOM 2587 N N . TYR A 1 309 ? 7.393 13.024 -3.473 1.00 93.62 309 TYR A N 1
ATOM 2588 C CA . TYR A 1 309 ? 7.934 11.924 -2.688 1.00 93.62 309 TYR A CA 1
ATOM 2589 C C . TYR A 1 309 ? 7.527 12.107 -1.222 1.00 93.62 309 TYR A C 1
ATOM 2591 O O . TYR A 1 309 ? 8.139 12.883 -0.490 1.00 93.62 309 TYR A O 1
ATOM 2599 N N . ALA A 1 310 ? 6.446 11.436 -0.822 1.00 92.56 310 ALA A N 1
ATOM 2600 C CA . ALA A 1 310 ? 5.852 11.537 0.508 1.00 92.56 310 ALA A CA 1
ATOM 2601 C C . ALA A 1 310 ? 6.262 10.334 1.376 1.00 92.56 310 ALA A C 1
ATOM 2603 O O . ALA A 1 310 ? 5.986 9.199 0.986 1.00 92.56 310 ALA A O 1
ATOM 2604 N N . ARG A 1 311 ? 6.930 10.568 2.516 1.00 90.62 311 ARG A N 1
ATOM 2605 C CA . ARG A 1 311 ? 7.468 9.524 3.424 1.00 90.62 311 ARG A CA 1
ATOM 2606 C C . ARG A 1 311 ? 7.378 9.931 4.897 1.00 90.62 311 ARG A C 1
ATOM 2608 O O . ARG A 1 311 ? 7.137 11.098 5.190 1.00 90.62 311 ARG A O 1
ATOM 2615 N N . CYS A 1 312 ? 7.576 8.985 5.815 1.00 89.69 312 CYS A N 1
ATOM 2616 C CA . CYS A 1 312 ? 7.565 9.224 7.257 1.00 89.69 312 CYS A CA 1
ATOM 2617 C C . CYS A 1 312 ? 8.752 8.531 7.958 1.00 89.69 312 CYS A C 1
ATOM 2619 O O . CYS A 1 312 ? 8.929 7.318 7.887 1.00 89.69 312 CYS A O 1
ATOM 2621 N N . GLY A 1 313 ? 9.565 9.288 8.693 1.00 82.25 313 GLY A 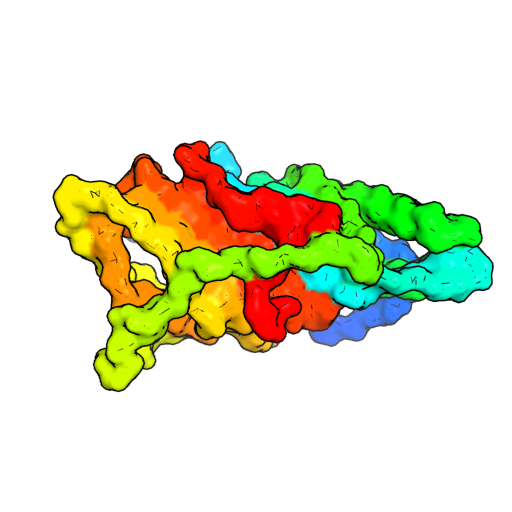N 1
ATOM 2622 C CA . GLY A 1 313 ? 10.660 8.715 9.481 1.00 82.25 313 GLY A CA 1
ATOM 2623 C C . GLY A 1 313 ? 11.776 8.038 8.665 1.00 82.25 313 GLY A C 1
ATOM 2624 O O . GLY A 1 313 ? 11.854 8.128 7.444 1.00 82.25 313 GLY A O 1
ATOM 2625 N N . ILE A 1 314 ? 12.695 7.376 9.376 1.00 83.88 314 ILE A N 1
ATOM 2626 C CA . ILE A 1 314 ? 13.965 6.867 8.819 1.00 83.88 314 ILE A CA 1
ATOM 2627 C C . ILE A 1 314 ? 13.864 5.502 8.126 1.00 83.88 314 ILE A C 1
ATOM 2629 O O . ILE A 1 314 ? 14.730 5.158 7.327 1.00 83.88 314 ILE A O 1
ATOM 2633 N N . LYS A 1 315 ? 12.844 4.698 8.454 1.00 83.69 315 LYS A N 1
ATOM 2634 C CA . LYS A 1 315 ? 12.670 3.338 7.907 1.00 83.69 315 LYS A CA 1
ATOM 2635 C C . LYS A 1 315 ? 12.273 3.335 6.431 1.00 83.69 315 LYS A C 1
ATOM 2637 O O . LYS A 1 315 ? 12.343 2.291 5.783 1.00 83.69 315 LYS A O 1
ATOM 2642 N N . GLN A 1 316 ? 11.824 4.484 5.937 1.00 75.62 316 GLN A N 1
ATOM 2643 C CA . GLN A 1 316 ? 11.036 4.618 4.728 1.00 75.62 316 GLN A CA 1
ATOM 2644 C C . GLN A 1 316 ? 11.779 5.424 3.656 1.00 75.62 316 GLN A C 1
ATOM 2646 O O . GLN A 1 316 ? 12.272 4.798 2.686 1.00 75.62 316 GLN A O 1
#

Radius of gyration: 20.74 Å; Cα contacts (8 Å, |Δi|>4): 620; chains: 1; bounding box: 51×49×60 Å

Secondary structure (DSSP, 8-state):
-HHHHHHHHHHHHHHHHHHHHHHHHHTTTSS------SS--GGG--EEEHHHHHHHTT--TTS-S-EEEEEEEEEEEEEE-TT--EEEEEEEEEEETTSSEEE-HHHHHHHHHTTTT-B--SSHHHHHHHHHHHHHHHHHHHHTS-EEEEEE-TTPEEEE--TT-EEGGGGS-GGG------S--GGG--EEEEEEEEEEEEEEEEEEEE-TTT-PEEEEEEEEEEEEEEEEPHHHHHHHHHHGGG-B--HHHHHHHHHHHHHHHS-TTSEEEEEEEEPPBTTEEEEEEEE-TT---HHHHHHH-TTEEEE-STT-